Protein AF-A0A0B1S2R1-F1 (afdb_monomer_lite)

Structure (mmCIF, N/CA/C/O backbone):
data_AF-A0A0B1S2R1-F1
#
_entry.id   AF-A0A0B1S2R1-F1
#
loop_
_atom_site.group_PDB
_atom_site.id
_atom_site.type_symbol
_atom_site.label_atom_id
_atom_site.label_alt_id
_atom_site.label_comp_id
_atom_site.label_asym_id
_atom_site.label_entity_id
_atom_site.label_seq_id
_atom_site.pdbx_PDB_ins_code
_atom_site.Cartn_x
_atom_site.Cartn_y
_atom_site.Cartn_z
_atom_site.occupancy
_atom_site.B_iso_or_equiv
_atom_site.auth_seq_id
_atom_site.auth_comp_id
_atom_site.auth_asym_id
_atom_site.auth_atom_id
_atom_site.pdbx_PDB_model_num
ATOM 1 N N . MET A 1 1 ? -8.416 -1.180 -17.692 1.00 60.59 1 MET A N 1
ATOM 2 C CA . MET A 1 1 ? -7.014 -1.187 -18.153 1.00 60.59 1 MET A 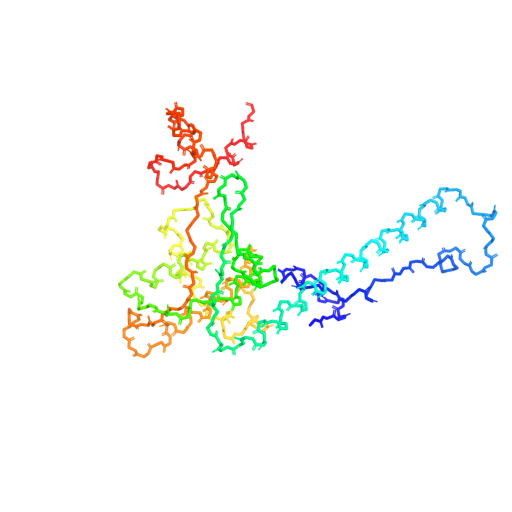CA 1
ATOM 3 C C . MET A 1 1 ? -6.936 -0.367 -19.435 1.00 60.59 1 MET A C 1
ATOM 5 O O . MET A 1 1 ? -7.874 -0.469 -20.220 1.00 60.59 1 MET A O 1
ATOM 9 N N . SER A 1 2 ? -5.913 0.475 -19.612 1.00 70.81 2 SER A N 1
ATOM 10 C CA . SER A 1 2 ? -5.972 1.615 -20.543 1.00 70.81 2 SER A CA 1
ATOM 11 C C . SER A 1 2 ? -4.897 1.570 -21.632 1.00 7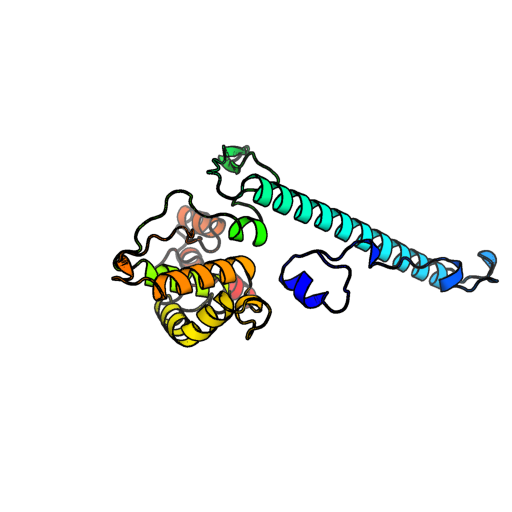0.81 2 SER A C 1
ATOM 13 O O . SER A 1 2 ? -3.747 1.245 -21.344 1.00 70.81 2 SER A O 1
ATOM 15 N N . SER A 1 3 ? -5.276 1.924 -22.862 1.00 80.25 3 SER A N 1
ATOM 16 C CA . SER A 1 3 ? -4.364 2.333 -23.947 1.00 80.25 3 SER A CA 1
ATOM 17 C C . SER A 1 3 ? -4.129 3.848 -23.971 1.00 80.25 3 SER A C 1
ATOM 19 O O . SER A 1 3 ? -3.336 4.336 -24.766 1.00 80.25 3 SER A O 1
ATOM 21 N N . ASP A 1 4 ? -4.843 4.605 -23.136 1.00 85.06 4 ASP A N 1
ATOM 22 C CA . ASP A 1 4 ? -4.785 6.063 -23.115 1.00 85.06 4 ASP A CA 1
ATOM 23 C C . ASP A 1 4 ? -3.536 6.546 -22.368 1.00 85.06 4 ASP A C 1
ATOM 25 O O . ASP A 1 4 ? -3.491 6.559 -21.133 1.00 85.06 4 ASP A O 1
ATOM 29 N N . VAL A 1 5 ? -2.523 6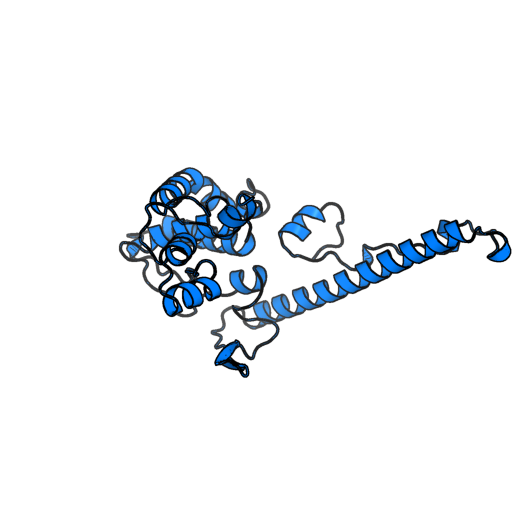.938 -23.142 1.00 82.56 5 VAL A N 1
ATOM 30 C CA . VAL A 1 5 ? -1.234 7.436 -22.647 1.00 82.56 5 VAL A CA 1
ATOM 31 C C . VAL A 1 5 ? -1.389 8.763 -21.897 1.00 82.56 5 VAL A C 1
ATOM 33 O O . VAL A 1 5 ? -0.596 9.043 -20.999 1.00 82.56 5 VAL A O 1
ATOM 36 N N . SER A 1 6 ? -2.443 9.548 -22.158 1.00 86.94 6 SER A N 1
ATOM 37 C CA . SER A 1 6 ? -2.679 10.804 -21.425 1.00 86.94 6 SER A CA 1
ATOM 38 C C . SER A 1 6 ? -2.911 10.574 -19.925 1.00 86.94 6 SER A C 1
ATOM 40 O O . SER A 1 6 ? -2.625 11.443 -19.104 1.00 86.94 6 SER A O 1
ATOM 42 N N . LYS A 1 7 ? -3.350 9.365 -19.548 1.00 86.56 7 LYS A N 1
ATOM 43 C CA . LYS A 1 7 ? -3.602 8.959 -18.158 1.00 86.56 7 LYS A CA 1
ATOM 44 C C . LYS A 1 7 ? -2.423 8.241 -17.507 1.00 86.56 7 LYS A C 1
ATOM 46 O O . LYS A 1 7 ? -2.577 7.739 -16.397 1.00 86.56 7 LYS A O 1
ATOM 51 N N . ALA A 1 8 ? -1.257 8.187 -18.157 1.00 86.62 8 ALA A N 1
ATOM 52 C CA . ALA A 1 8 ? -0.101 7.422 -17.685 1.00 86.62 8 ALA A CA 1
ATOM 53 C C . ALA A 1 8 ? 0.257 7.720 -16.222 1.00 86.62 8 ALA A C 1
ATOM 55 O O . ALA A 1 8 ? 0.428 6.789 -15.445 1.00 86.62 8 ALA A O 1
ATOM 56 N N . LYS A 1 9 ? 0.289 9.001 -15.833 1.00 88.50 9 LYS A N 1
ATOM 57 C CA . LYS A 1 9 ? 0.620 9.415 -14.461 1.00 88.50 9 LYS A CA 1
ATOM 58 C C . LYS A 1 9 ? -0.383 8.888 -13.430 1.00 88.50 9 LYS A C 1
ATOM 60 O O . LYS A 1 9 ? 0.023 8.327 -12.425 1.00 88.50 9 LYS A O 1
ATOM 65 N N . LEU A 1 10 ? -1.682 9.037 -13.697 1.00 90.00 10 LEU A N 1
ATOM 66 C CA . LEU A 1 10 ? -2.738 8.541 -12.808 1.00 90.00 10 LEU A CA 1
ATOM 67 C C . LEU A 1 10 ? -2.687 7.014 -12.685 1.00 90.00 10 LEU A C 1
ATOM 69 O O . LEU A 1 10 ? -2.835 6.460 -11.602 1.00 90.00 10 LEU A O 1
ATOM 73 N N . LEU A 1 11 ? -2.491 6.328 -13.808 1.00 91.00 11 LEU A N 1
ATOM 74 C CA . LEU A 1 11 ? -2.415 4.872 -13.840 1.00 91.00 11 LEU A CA 1
ATOM 75 C C . LEU A 1 11 ? -1.194 4.354 -13.076 1.00 91.00 11 LEU A C 1
ATOM 77 O O . LEU A 1 11 ? -1.322 3.373 -12.350 1.00 91.00 11 LEU A O 1
ATOM 81 N N . ASP A 1 12 ? -0.058 5.043 -13.183 1.00 89.38 12 ASP A N 1
ATOM 82 C CA . ASP A 1 12 ? 1.151 4.750 -12.414 1.00 89.38 12 ASP A CA 1
ATOM 83 C C . ASP A 1 12 ? 0.914 4.910 -10.904 1.00 89.38 12 ASP A C 1
ATOM 85 O O . ASP A 1 12 ? 1.167 3.968 -10.156 1.00 89.38 12 ASP A O 1
ATOM 89 N N . THR A 1 13 ? 0.293 6.018 -10.469 1.00 90.31 13 THR A N 1
ATOM 90 C CA . THR A 1 13 ? -0.142 6.214 -9.070 1.00 90.31 13 THR A CA 1
ATOM 91 C C . THR A 1 13 ? -1.001 5.053 -8.570 1.00 90.31 13 THR A C 1
ATOM 93 O O . THR A 1 13 ? -0.833 4.582 -7.452 1.00 90.31 13 THR A O 1
ATOM 96 N N . LEU A 1 14 ? -1.899 4.541 -9.411 1.00 92.12 14 LEU A N 1
ATOM 97 C CA . LEU A 1 14 ? -2.797 3.441 -9.064 1.00 92.12 14 LEU A CA 1
ATOM 98 C C . LEU A 1 14 ? -2.182 2.050 -9.262 1.00 92.12 14 LEU A C 1
ATOM 100 O O . LEU A 1 14 ? -2.894 1.050 -9.135 1.00 92.12 14 LEU A O 1
ATOM 104 N N . SER A 1 15 ? -0.898 1.956 -9.620 1.00 90.19 15 SER A N 1
ATOM 105 C CA . SER A 1 15 ? -0.239 0.698 -9.999 1.00 90.19 15 SER A CA 1
ATOM 106 C C . SER A 1 15 ? -0.996 -0.078 -11.093 1.00 90.19 15 SER A C 1
ATOM 108 O O . SER A 1 15 ? -0.929 -1.308 -11.182 1.00 90.19 15 SER A O 1
ATOM 110 N N . VAL A 1 16 ? -1.743 0.632 -11.943 1.00 91.50 16 VAL A N 1
ATOM 111 C CA . VAL A 1 16 ? -2.465 0.071 -13.084 1.00 91.50 16 VAL A CA 1
ATOM 112 C C . VAL A 1 16 ? -1.562 0.174 -14.313 1.00 91.50 16 VAL A C 1
ATOM 114 O O . VAL A 1 16 ? -1.285 1.271 -14.785 1.00 91.50 16 VAL A O 1
ATOM 117 N N . PRO A 1 17 ? -1.118 -0.947 -14.896 1.00 91.75 17 PRO A N 1
ATOM 118 C CA . PRO A 1 17 ? -0.225 -0.900 -16.044 1.00 91.75 17 PRO A CA 1
ATOM 119 C C . PRO A 1 17 ? -0.943 -0.378 -17.294 1.00 91.75 17 PRO A C 1
ATOM 121 O O . PRO A 1 17 ? -2.090 -0.748 -17.584 1.00 91.75 17 PRO A O 1
ATOM 124 N N . LEU A 1 18 ? -0.227 0.436 -18.071 1.00 90.94 18 LEU A N 1
ATOM 125 C CA . LEU A 1 18 ? -0.565 0.694 -19.470 1.00 90.94 18 LEU A CA 1
ATOM 126 C C . LEU A 1 18 ? -0.465 -0.600 -20.282 1.00 90.94 18 LEU A C 1
ATOM 128 O O . LEU A 1 18 ? 0.259 -1.535 -19.921 1.00 90.94 18 LEU A O 1
ATOM 132 N N . ARG A 1 19 ? -1.188 -0.652 -21.401 1.00 90.06 19 ARG A N 1
ATOM 133 C CA . ARG A 1 19 ? -1.005 -1.741 -22.361 1.00 90.06 19 ARG A CA 1
ATOM 134 C C . ARG A 1 19 ? 0.406 -1.703 -22.938 1.00 90.06 19 ARG A C 1
ATOM 136 O O . ARG A 1 19 ? 0.955 -0.644 -23.202 1.00 90.06 19 ARG A O 1
ATOM 143 N N . SER A 1 20 ? 0.988 -2.872 -23.173 1.00 90.50 20 SER A N 1
ATOM 144 C CA . SER A 1 20 ? 2.321 -2.981 -23.772 1.00 90.50 20 SER A CA 1
ATOM 145 C C . SER A 1 20 ? 2.375 -2.441 -25.208 1.00 90.50 20 SER A C 1
ATOM 147 O O . SER A 1 20 ? 3.429 -1.991 -25.645 1.00 90.50 20 SER A O 1
ATOM 149 N N . ASP A 1 21 ? 1.248 -2.433 -25.925 1.00 90.00 21 ASP A N 1
ATOM 150 C CA . ASP A 1 21 ? 1.133 -1.863 -27.273 1.00 90.00 21 ASP A CA 1
ATOM 151 C C . ASP A 1 21 ? 1.232 -0.328 -27.313 1.00 90.00 21 ASP A C 1
ATOM 153 O O . ASP A 1 21 ? 1.391 0.224 -28.396 1.00 90.00 21 ASP A O 1
ATOM 157 N N . THR A 1 22 ? 1.232 0.363 -26.166 1.00 91.12 22 THR A N 1
ATOM 158 C CA . THR A 1 22 ? 1.493 1.812 -26.114 1.00 91.12 22 THR A CA 1
ATOM 159 C C . THR A 1 22 ? 2.980 2.161 -26.212 1.00 91.12 22 THR A C 1
ATOM 161 O O . THR A 1 22 ? 3.325 3.339 -26.199 1.00 91.12 22 THR A O 1
ATOM 164 N N . VAL A 1 23 ? 3.877 1.169 -26.218 1.00 91.25 23 VAL A N 1
ATOM 165 C CA . VAL A 1 23 ? 5.323 1.389 -26.342 1.00 91.25 23 VAL A CA 1
ATOM 166 C C . VAL A 1 23 ? 5.739 1.180 -27.789 1.00 91.25 23 VAL A C 1
ATOM 168 O O . VAL A 1 23 ? 5.810 0.046 -28.267 1.00 91.25 23 VAL A O 1
ATOM 171 N N . GLU A 1 24 ? 6.061 2.280 -28.460 1.00 91.88 24 GLU A N 1
ATOM 172 C CA . GLU A 1 24 ? 6.650 2.254 -29.794 1.00 91.88 24 GLU A CA 1
ATOM 173 C C . GLU A 1 24 ? 8.100 1.772 -29.725 1.00 91.88 24 GLU A C 1
ATOM 175 O O . GLU A 1 24 ? 8.896 2.210 -28.889 1.00 91.88 24 GLU A O 1
ATOM 180 N N . ILE A 1 25 ? 8.442 0.836 -30.607 1.00 93.19 25 ILE A N 1
ATOM 181 C CA . ILE A 1 25 ? 9.806 0.338 -30.741 1.00 93.19 25 ILE A CA 1
ATOM 182 C C . ILE A 1 25 ? 10.422 1.029 -31.947 1.00 93.19 25 ILE A C 1
ATOM 184 O O . ILE A 1 25 ? 9.888 0.864 -33.039 1.00 93.19 25 ILE A O 1
ATOM 188 N N . PRO A 1 26 ? 11.556 1.733 -31.779 1.00 91.50 26 PRO A N 1
ATOM 189 C CA . PRO A 1 26 ? 12.249 2.340 -32.900 1.00 91.50 26 PRO A CA 1
ATOM 190 C C . PRO A 1 26 ? 12.586 1.293 -33.964 1.00 91.50 26 PRO A C 1
ATOM 192 O O . PRO A 1 26 ? 13.335 0.338 -33.703 1.00 91.50 26 PRO A O 1
ATOM 195 N N . GLU A 1 27 ? 12.049 1.481 -35.165 1.00 90.94 27 GLU A N 1
ATOM 196 C CA . GLU A 1 27 ? 12.441 0.699 -36.326 1.00 90.94 27 GLU A CA 1
ATOM 197 C C . GLU A 1 27 ? 13.650 1.325 -37.015 1.00 90.94 27 GLU A C 1
ATOM 199 O O . GLU A 1 27 ? 13.837 2.540 -37.034 1.00 90.94 27 GLU A O 1
ATOM 204 N N . PHE A 1 28 ? 14.504 0.476 -37.586 1.00 87.88 28 PHE A N 1
ATOM 205 C CA . PHE A 1 28 ? 15.783 0.911 -38.153 1.00 87.88 28 PHE A CA 1
ATOM 206 C C . PHE A 1 28 ? 15.595 1.981 -39.236 1.00 87.88 28 PHE A C 1
ATOM 208 O O . PHE A 1 28 ? 16.278 3.001 -39.234 1.00 87.88 28 PHE A O 1
ATOM 215 N N . LYS A 1 29 ? 14.621 1.764 -40.128 1.00 86.56 29 LYS A N 1
ATOM 216 C CA . LYS A 1 29 ? 14.312 2.671 -41.240 1.00 86.56 29 LYS A CA 1
ATOM 217 C C . LYS A 1 29 ? 13.696 3.992 -40.786 1.00 86.56 29 LYS A C 1
ATOM 219 O O . LYS A 1 29 ? 13.935 5.009 -41.419 1.00 86.56 29 LYS A O 1
ATOM 224 N N . GLU A 1 30 ? 12.933 3.992 -39.698 1.00 84.00 30 GLU A N 1
ATOM 225 C CA . GLU A 1 30 ? 12.362 5.221 -39.133 1.00 84.00 30 GLU A CA 1
ATOM 226 C C . GLU A 1 30 ? 13.430 6.050 -38.416 1.00 84.00 30 GLU A C 1
ATOM 228 O O . GLU A 1 30 ? 13.389 7.276 -38.434 1.00 84.00 30 GLU A O 1
ATOM 233 N N . PHE A 1 31 ? 14.406 5.378 -37.801 1.00 84.56 31 PHE A N 1
ATOM 234 C CA . PHE A 1 31 ? 15.465 6.029 -37.041 1.00 84.56 31 PHE A CA 1
ATOM 235 C C . PHE A 1 31 ? 16.566 6.620 -37.928 1.00 84.56 31 PHE A C 1
ATOM 237 O O . PHE A 1 31 ? 17.040 7.719 -37.652 1.00 84.56 31 PHE A O 1
ATOM 244 N N . PHE A 1 32 ? 16.982 5.895 -38.971 1.00 87.50 32 PHE A N 1
ATOM 245 C CA . PHE A 1 32 ? 18.083 6.298 -39.856 1.00 87.50 32 PHE A CA 1
ATOM 246 C C . PHE A 1 32 ? 17.621 6.797 -41.234 1.00 87.50 32 PHE A C 1
ATOM 248 O O . PHE A 1 32 ? 18.410 7.399 -41.952 1.00 87.50 32 PHE A O 1
ATOM 255 N N . GLY A 1 33 ? 16.355 6.594 -41.609 1.00 84.00 33 GLY A N 1
ATOM 256 C CA . GLY A 1 33 ? 15.827 6.876 -42.946 1.00 84.00 33 GLY A CA 1
ATOM 257 C C . GLY A 1 33 ? 15.834 5.643 -43.858 1.00 8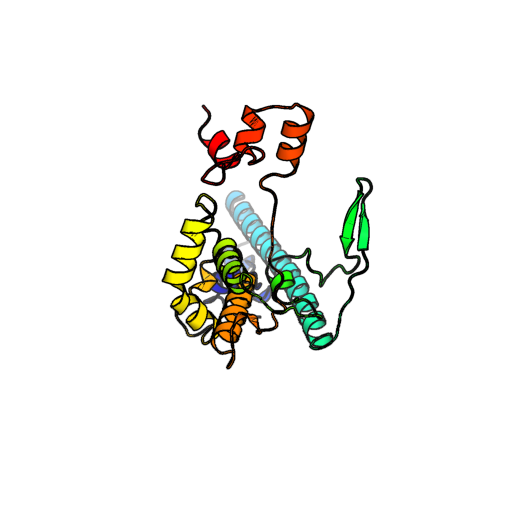4.00 33 GLY A C 1
ATOM 258 O O . GLY A 1 33 ? 16.648 4.732 -43.714 1.00 84.00 33 GLY A O 1
ATOM 259 N N . GLU A 1 34 ? 14.915 5.597 -44.826 1.00 80.06 34 GLU A N 1
ATOM 260 C CA . GLU A 1 34 ? 14.680 4.401 -45.656 1.00 80.06 34 GLU A CA 1
ATOM 261 C C . GLU A 1 34 ? 15.852 4.014 -46.572 1.00 80.06 34 GLU A C 1
ATOM 263 O O . GLU A 1 34 ? 15.958 2.851 -46.966 1.00 80.06 34 GLU A O 1
ATOM 268 N N . ALA A 1 35 ? 16.716 4.974 -46.910 1.00 78.25 35 ALA A N 1
ATOM 269 C CA . ALA A 1 35 ? 17.794 4.815 -47.885 1.00 78.25 35 ALA A CA 1
ATOM 270 C C . ALA A 1 35 ? 19.192 4.630 -47.263 1.00 78.25 35 ALA A C 1
ATOM 272 O O . ALA A 1 35 ? 20.157 4.464 -48.007 1.00 78.25 35 ALA A O 1
ATOM 273 N N . VAL A 1 36 ? 19.324 4.658 -45.930 1.00 82.06 36 VAL A N 1
ATOM 274 C CA . VAL A 1 36 ? 20.628 4.555 -45.255 1.00 82.06 36 VAL A CA 1
ATOM 275 C C . VAL A 1 36 ? 21.060 3.094 -45.126 1.00 82.06 36 VAL A C 1
ATOM 277 O O . VAL A 1 36 ? 20.327 2.255 -44.597 1.00 82.06 36 VAL A O 1
ATOM 280 N N . GLN A 1 37 ? 22.268 2.783 -45.604 1.00 79.25 37 GLN A N 1
ATOM 281 C CA . GLN A 1 37 ? 22.880 1.466 -45.441 1.00 79.25 37 GLN A CA 1
ATOM 282 C C . GLN A 1 37 ? 23.605 1.374 -44.099 1.00 79.25 37 GLN A C 1
ATOM 284 O O . GLN A 1 37 ? 24.164 2.347 -43.604 1.00 79.25 37 GLN A O 1
ATOM 289 N N . LEU A 1 38 ? 23.656 0.171 -43.524 1.00 77.56 38 LEU A N 1
ATOM 290 C CA . LEU A 1 38 ? 24.327 -0.074 -42.241 1.00 77.56 38 LEU A CA 1
ATOM 291 C C . LEU A 1 38 ? 25.817 0.325 -42.259 1.00 77.56 38 LEU A C 1
ATOM 293 O O . LEU A 1 38 ? 26.362 0.691 -41.222 1.00 77.56 38 LEU A O 1
ATOM 297 N N . SER A 1 39 ? 26.468 0.251 -43.425 1.00 80.62 39 SER A N 1
ATOM 298 C CA . SER A 1 39 ? 27.865 0.658 -43.631 1.00 80.62 39 SER A CA 1
ATOM 299 C C . SER A 1 39 ? 28.104 2.152 -43.434 1.00 80.62 39 SER A C 1
ATOM 301 O O . SER A 1 39 ? 29.230 2.541 -43.132 1.00 80.62 39 SER A O 1
ATOM 303 N N . ASP A 1 40 ? 27.060 2.961 -43.603 1.00 83.19 40 ASP A N 1
ATOM 304 C CA . ASP A 1 40 ? 27.146 4.419 -43.675 1.00 83.19 40 ASP A CA 1
ATOM 305 C C . ASP A 1 40 ? 26.799 5.072 -42.326 1.00 83.19 40 ASP A C 1
ATOM 307 O O . ASP A 1 40 ? 26.855 6.292 -42.186 1.00 83.19 40 ASP A O 1
ATOM 311 N N . ILE A 1 41 ? 26.444 4.257 -41.326 1.00 85.88 41 ILE A N 1
ATOM 312 C CA . ILE A 1 41 ? 26.034 4.701 -39.994 1.00 85.88 41 ILE A CA 1
ATOM 313 C C . ILE A 1 41 ? 27.246 4.744 -39.069 1.00 85.88 41 ILE A C 1
ATOM 315 O O . ILE A 1 41 ? 27.986 3.765 -38.928 1.00 85.88 41 ILE A O 1
ATOM 319 N N . ASP A 1 42 ? 27.408 5.863 -38.367 1.00 89.94 42 ASP A N 1
ATOM 320 C CA . ASP A 1 42 ? 28.426 5.970 -37.333 1.00 89.94 42 ASP A CA 1
ATOM 321 C C . ASP A 1 42 ? 28.164 4.985 -36.179 1.00 89.94 42 ASP A C 1
ATOM 323 O O . ASP A 1 42 ? 27.035 4.764 -35.727 1.00 89.94 42 ASP A O 1
ATOM 327 N N . LYS A 1 43 ? 29.236 4.392 -35.646 1.00 89.94 43 LYS A N 1
ATOM 328 C CA . LYS A 1 43 ? 29.130 3.379 -34.586 1.00 89.94 43 LYS A CA 1
ATOM 329 C C . LYS A 1 43 ? 28.445 3.917 -33.327 1.00 89.94 43 LYS A C 1
ATOM 331 O O . LYS A 1 43 ? 27.753 3.150 -32.655 1.00 89.94 43 LYS A O 1
ATOM 336 N N . ILE A 1 44 ? 28.632 5.195 -32.993 1.00 91.31 44 ILE A N 1
ATOM 337 C CA . ILE A 1 44 ? 28.018 5.828 -31.818 1.00 91.31 44 ILE A CA 1
ATOM 338 C C . ILE A 1 44 ? 26.513 5.979 -32.045 1.00 91.31 44 ILE A C 1
ATOM 340 O O . ILE A 1 44 ? 25.722 5.675 -31.148 1.00 91.31 44 ILE A O 1
ATOM 344 N N . GLU A 1 45 ? 26.097 6.377 -33.245 1.00 89.94 45 GLU A N 1
ATOM 345 C CA . GLU A 1 45 ? 24.680 6.487 -33.595 1.00 89.94 45 GLU A CA 1
ATOM 346 C C . GLU A 1 45 ? 23.979 5.127 -33.605 1.00 89.94 45 GLU A C 1
ATOM 348 O O . GLU A 1 45 ? 22.912 4.979 -33.001 1.00 89.94 45 GLU A O 1
ATOM 353 N N . TYR A 1 46 ? 24.609 4.098 -34.182 1.00 90.94 46 TYR A N 1
ATOM 354 C CA . TYR A 1 46 ? 24.087 2.732 -34.120 1.00 90.94 46 TYR A CA 1
ATOM 355 C C . TYR A 1 46 ? 23.979 2.223 -32.676 1.00 90.94 46 TYR A C 1
ATOM 357 O O . TYR A 1 46 ? 22.976 1.610 -32.300 1.00 90.94 46 TYR A O 1
ATOM 365 N N . ALA A 1 47 ? 24.978 2.505 -31.833 1.00 92.00 47 ALA A N 1
ATOM 366 C CA . ALA A 1 47 ? 24.935 2.153 -30.416 1.00 92.00 47 ALA A CA 1
ATOM 367 C C . ALA A 1 47 ? 23.785 2.863 -29.681 1.00 92.00 47 ALA A C 1
ATOM 369 O O . ALA A 1 47 ? 23.105 2.242 -28.861 1.00 92.00 47 ALA A O 1
ATOM 370 N N . ASN A 1 48 ? 23.524 4.135 -29.994 1.00 93.12 48 ASN A N 1
ATOM 371 C CA . ASN A 1 48 ? 22.401 4.889 -29.437 1.00 93.12 48 ASN A CA 1
ATOM 372 C C . ASN A 1 48 ? 21.044 4.321 -29.885 1.00 93.12 48 ASN A C 1
ATOM 374 O O . ASN A 1 48 ? 20.168 4.131 -29.040 1.00 93.12 48 ASN A O 1
ATOM 378 N N . TYR A 1 49 ? 20.876 3.994 -31.170 1.00 93.62 49 TYR A N 1
ATOM 379 C CA . TYR A 1 49 ? 19.682 3.303 -31.673 1.00 93.62 49 TYR A CA 1
ATOM 380 C C . TYR A 1 49 ? 19.472 1.958 -30.972 1.00 93.62 49 TYR A C 1
ATOM 382 O O . TYR A 1 49 ? 18.391 1.694 -30.446 1.00 93.62 49 TYR A O 1
ATOM 390 N N . SER A 1 50 ? 20.517 1.130 -30.911 1.00 93.62 50 SER A N 1
ATOM 391 C CA . SER A 1 50 ? 20.470 -0.191 -30.281 1.00 93.62 50 SER A CA 1
ATOM 392 C C . SER A 1 50 ? 20.072 -0.093 -28.805 1.00 93.62 50 SER A C 1
ATOM 394 O O . SER A 1 50 ? 19.186 -0.822 -28.356 1.00 93.62 50 SER A O 1
ATOM 396 N N . ARG A 1 51 ? 20.637 0.876 -28.066 1.00 94.88 51 ARG A N 1
ATOM 397 C CA . ARG A 1 51 ? 20.263 1.160 -26.673 1.00 94.88 51 ARG A CA 1
ATOM 398 C C . ARG A 1 51 ? 18.788 1.549 -26.552 1.00 94.88 51 ARG A C 1
ATOM 400 O O . ARG A 1 51 ? 18.067 0.919 -25.784 1.00 94.88 51 ARG A O 1
ATOM 407 N N . ARG A 1 52 ? 18.319 2.517 -27.349 1.00 94.75 52 ARG A N 1
ATOM 408 C CA . ARG A 1 52 ? 16.915 2.973 -27.332 1.00 94.75 52 ARG A CA 1
ATOM 409 C C . ARG A 1 52 ? 15.942 1.846 -27.679 1.00 94.75 52 ARG A C 1
ATOM 411 O O . ARG A 1 52 ? 14.912 1.696 -27.026 1.00 94.75 52 ARG A O 1
ATOM 418 N N . LYS A 1 53 ? 16.273 1.022 -28.677 1.00 95.88 53 LYS A N 1
ATOM 419 C CA . LYS A 1 53 ? 15.476 -0.150 -29.055 1.00 95.88 53 LYS A CA 1
ATOM 420 C C . LYS A 1 53 ? 15.421 -1.176 -27.926 1.00 95.88 53 LYS A C 1
ATOM 422 O O . LYS A 1 53 ? 14.339 -1.664 -27.605 1.00 95.88 53 LYS A O 1
ATOM 427 N N . ALA A 1 54 ? 16.557 -1.478 -27.298 1.00 96.50 54 ALA A N 1
ATOM 428 C CA . ALA A 1 54 ? 16.621 -2.399 -26.167 1.00 96.50 54 ALA A CA 1
ATOM 429 C C . ALA A 1 54 ? 15.806 -1.893 -24.963 1.00 96.50 54 ALA A C 1
ATOM 431 O O . ALA A 1 54 ? 15.064 -2.669 -24.361 1.00 96.50 54 ALA A O 1
ATOM 432 N N . GLU A 1 55 ? 15.881 -0.598 -24.645 1.00 96.75 55 GLU A N 1
ATOM 433 C CA . GLU A 1 55 ? 15.090 0.042 -23.586 1.00 96.75 55 GLU A CA 1
ATOM 434 C C . GLU A 1 55 ? 13.583 -0.016 -23.876 1.00 96.75 55 GLU A C 1
ATOM 436 O O . GLU A 1 55 ? 12.807 -0.401 -22.998 1.00 96.75 55 GLU A O 1
ATOM 441 N N . ALA A 1 56 ? 13.161 0.275 -25.111 1.00 95.69 56 ALA A N 1
ATOM 442 C CA . ALA A 1 56 ? 11.760 0.180 -25.522 1.00 95.69 56 ALA A CA 1
ATOM 443 C C . ALA A 1 56 ? 11.231 -1.264 -25.439 1.00 95.69 56 ALA A C 1
ATOM 445 O O . ALA A 1 56 ? 10.168 -1.513 -24.866 1.00 95.69 56 ALA A O 1
ATOM 446 N N . VAL A 1 57 ? 11.998 -2.243 -25.934 1.00 96.38 57 VAL A N 1
ATOM 447 C CA . VAL A 1 57 ? 11.656 -3.674 -25.827 1.00 96.38 57 VAL A CA 1
ATOM 448 C C . VAL A 1 57 ? 11.540 -4.099 -24.364 1.00 96.38 57 VAL A C 1
ATOM 450 O O . VAL A 1 57 ? 10.571 -4.767 -23.995 1.00 96.38 57 VAL A O 1
ATOM 453 N N . LYS A 1 58 ? 12.498 -3.696 -23.520 1.00 96.94 58 LYS A N 1
ATOM 454 C CA . LYS A 1 58 ? 12.479 -3.970 -22.081 1.00 96.94 58 LYS A CA 1
ATOM 455 C C . LYS A 1 58 ? 11.210 -3.405 -21.444 1.00 96.94 58 LYS A C 1
ATOM 457 O O . LYS A 1 58 ? 10.466 -4.162 -20.821 1.00 96.94 58 LYS A O 1
ATOM 462 N N . ARG A 1 59 ? 10.908 -2.123 -21.671 1.00 94.75 59 ARG A N 1
ATOM 463 C CA . ARG A 1 59 ? 9.715 -1.462 -21.123 1.00 94.75 59 ARG A CA 1
ATOM 464 C C . ARG A 1 59 ? 8.423 -2.143 -21.571 1.00 94.75 59 ARG A C 1
ATOM 466 O O . ARG A 1 59 ? 7.524 -2.352 -20.758 1.00 94.75 59 ARG A O 1
ATOM 473 N N . ARG A 1 60 ? 8.332 -2.537 -22.844 1.00 95.44 60 ARG A N 1
ATOM 474 C CA . ARG A 1 60 ? 7.181 -3.275 -23.382 1.00 95.44 60 ARG A CA 1
ATOM 475 C C . ARG A 1 60 ? 6.972 -4.611 -22.666 1.00 95.44 60 ARG A C 1
ATOM 477 O O . ARG A 1 60 ? 5.841 -4.953 -22.319 1.00 95.44 60 ARG A O 1
ATOM 484 N N . ASN A 1 61 ? 8.051 -5.356 -22.429 1.00 96.38 61 ASN A N 1
ATOM 485 C CA . ASN A 1 61 ? 8.003 -6.645 -21.736 1.00 96.38 61 ASN A CA 1
ATOM 486 C C . ASN A 1 61 ? 7.629 -6.492 -20.252 1.00 96.38 61 ASN A C 1
ATOM 488 O O . ASN A 1 61 ? 6.834 -7.282 -19.735 1.00 96.38 61 ASN A O 1
ATOM 492 N N . GLU A 1 62 ? 8.147 -5.464 -19.579 1.00 95.44 62 GLU A N 1
ATOM 493 C CA . GLU A 1 62 ? 7.768 -5.113 -18.205 1.00 95.44 62 GLU A CA 1
ATOM 494 C C . GLU A 1 62 ? 6.274 -4.783 -18.105 1.00 95.44 62 GLU A C 1
ATOM 496 O O . GLU A 1 62 ? 5.568 -5.390 -17.298 1.00 95.44 62 GLU A O 1
ATOM 501 N N . LEU A 1 63 ? 5.761 -3.898 -18.970 1.00 94.19 63 LEU A N 1
ATOM 502 C CA . LEU A 1 63 ? 4.336 -3.551 -19.006 1.00 94.19 63 LEU A CA 1
ATOM 503 C C . LEU A 1 63 ? 3.457 -4.767 -19.287 1.00 94.19 63 LEU A C 1
ATOM 505 O O . LEU A 1 63 ? 2.435 -4.943 -18.631 1.00 94.19 63 LEU A O 1
ATOM 509 N N . ASN A 1 64 ? 3.863 -5.640 -20.212 1.00 94.94 64 ASN A N 1
ATOM 510 C CA . ASN A 1 64 ? 3.134 -6.875 -20.489 1.00 94.94 64 ASN A CA 1
ATOM 511 C C . ASN A 1 64 ? 3.075 -7.789 -19.252 1.00 94.94 64 ASN A C 1
ATOM 513 O O . ASN A 1 64 ? 2.034 -8.368 -18.947 1.00 94.94 64 ASN A O 1
ATOM 517 N N . SER A 1 65 ? 4.178 -7.891 -18.510 1.00 94.81 65 SER A N 1
ATOM 518 C CA . SER A 1 65 ? 4.249 -8.710 -17.295 1.00 94.81 65 SER A CA 1
ATOM 519 C C . SER A 1 65 ? 3.345 -8.146 -16.196 1.00 94.81 65 SER A C 1
ATOM 521 O O . SER A 1 65 ? 2.517 -8.872 -15.641 1.00 94.81 65 SER A O 1
ATOM 523 N N . LEU A 1 66 ? 3.425 -6.833 -15.948 1.00 93.88 66 LEU A N 1
ATOM 524 C CA . LEU A 1 66 ? 2.546 -6.124 -15.014 1.00 93.88 66 LEU A CA 1
ATOM 525 C C . LEU A 1 66 ? 1.074 -6.233 -15.428 1.00 93.88 66 LEU A C 1
ATOM 527 O O . LEU A 1 66 ? 0.203 -6.412 -14.577 1.00 93.88 66 LEU A O 1
ATOM 531 N N . TRP A 1 67 ? 0.786 -6.178 -16.729 1.00 92.56 67 TRP A N 1
ATOM 532 C CA . TRP A 1 67 ? -0.560 -6.310 -17.276 1.00 92.56 67 TRP A CA 1
ATOM 533 C C . TRP A 1 67 ? -1.193 -7.646 -16.923 1.00 92.56 67 TRP A C 1
ATOM 535 O O . TRP A 1 67 ? -2.292 -7.681 -16.370 1.00 92.56 67 TRP A O 1
ATOM 545 N N . TYR A 1 68 ? -0.509 -8.754 -17.211 1.00 92.88 68 TYR A N 1
ATOM 546 C CA . TYR A 1 68 ? -1.027 -10.076 -16.870 1.00 92.88 68 TYR A CA 1
ATOM 547 C C . TYR A 1 68 ? -1.106 -10.271 -15.355 1.00 92.88 68 TYR A C 1
ATOM 549 O O . TYR A 1 68 ? -2.105 -10.802 -14.872 1.00 92.88 68 TYR A O 1
ATOM 557 N N . TRP A 1 69 ? -0.134 -9.755 -14.600 1.00 92.06 69 TRP A N 1
ATOM 558 C CA . TRP A 1 69 ? -0.169 -9.737 -13.138 1.00 92.06 69 TRP A CA 1
ATOM 559 C C . TRP A 1 69 ? -1.417 -9.015 -12.587 1.00 92.06 69 TRP A C 1
ATOM 561 O O . TRP A 1 69 ? -2.121 -9.546 -11.727 1.00 92.06 69 TRP A O 1
ATOM 571 N N . MET A 1 70 ? -1.768 -7.841 -13.123 1.00 93.12 70 MET A N 1
ATOM 572 C CA . MET A 1 70 ? -3.004 -7.113 -12.791 1.00 93.12 70 MET A CA 1
ATOM 573 C C . MET A 1 70 ? -4.270 -7.827 -13.292 1.00 93.12 70 MET A C 1
ATOM 575 O O . MET A 1 70 ? -5.299 -7.873 -12.617 1.00 93.12 70 MET A O 1
ATOM 579 N N . LYS A 1 71 ? -4.218 -8.426 -14.480 1.00 93.19 71 LYS A N 1
ATOM 580 C CA . LYS A 1 71 ? -5.357 -9.136 -15.065 1.00 93.19 71 LYS A CA 1
ATOM 581 C C . LYS A 1 71 ? -5.749 -10.354 -14.238 1.00 93.19 71 LYS A C 1
ATOM 583 O O . LYS A 1 71 ? -6.931 -10.506 -13.940 1.00 93.19 71 LYS A O 1
ATOM 588 N N . TYR A 1 72 ? -4.791 -11.196 -13.853 1.00 93.31 72 TYR A N 1
ATOM 589 C CA . TYR A 1 72 ? -5.083 -12.421 -13.108 1.00 93.31 72 TYR A CA 1
ATOM 590 C C . TYR A 1 72 ? -5.732 -12.130 -11.755 1.00 93.31 72 TYR A C 1
ATOM 592 O O . TYR A 1 72 ? -6.757 -12.733 -11.440 1.00 93.31 72 TYR A O 1
ATOM 600 N N . ARG A 1 73 ? -5.218 -11.156 -10.993 1.00 92.38 73 ARG A N 1
ATOM 601 C CA . ARG A 1 73 ? -5.815 -10.781 -9.701 1.00 92.38 73 ARG A CA 1
ATOM 602 C C . ARG A 1 73 ? -7.238 -10.232 -9.843 1.00 92.38 73 ARG A C 1
ATOM 604 O O . ARG A 1 73 ? -8.104 -10.641 -9.080 1.00 92.38 73 ARG A O 1
ATOM 611 N N . ILE A 1 74 ? -7.517 -9.387 -10.845 1.00 93.62 74 ILE A N 1
ATOM 612 C CA . ILE A 1 74 ? -8.866 -8.836 -11.067 1.00 93.62 74 ILE A CA 1
ATOM 613 C C . ILE A 1 74 ? -9.829 -9.946 -11.500 1.00 93.62 74 ILE A C 1
ATOM 615 O O . ILE A 1 74 ? -10.971 -9.985 -11.043 1.00 93.62 74 ILE A O 1
ATOM 619 N N . VAL A 1 75 ? -9.382 -10.868 -12.359 1.00 95.44 75 VAL A N 1
ATOM 620 C CA . VAL A 1 75 ? -10.186 -12.023 -12.786 1.00 95.44 75 VAL A CA 1
ATOM 621 C C . VAL A 1 75 ? -10.527 -12.918 -11.594 1.00 95.44 75 VAL A C 1
ATOM 623 O O . VAL A 1 75 ? -11.695 -13.267 -11.425 1.00 95.44 75 VAL A O 1
ATOM 626 N N . LEU A 1 76 ? -9.551 -13.237 -10.738 1.00 94.94 76 LEU A N 1
ATOM 627 C CA . LEU A 1 76 ? -9.779 -14.025 -9.523 1.00 94.94 76 LEU A CA 1
ATOM 628 C C . LEU A 1 76 ? -10.697 -13.294 -8.537 1.00 94.94 76 LEU A C 1
ATOM 630 O O . LEU A 1 76 ? -11.664 -13.879 -8.058 1.00 94.94 76 LEU A O 1
ATOM 634 N N . ALA A 1 77 ? -10.454 -12.006 -8.286 1.00 94.94 77 ALA A N 1
ATOM 635 C CA . ALA A 1 77 ? -11.294 -11.183 -7.419 1.00 94.94 77 ALA A CA 1
ATOM 636 C C . ALA A 1 77 ? -12.747 -11.124 -7.916 1.00 94.94 77 ALA A C 1
ATOM 638 O O . ALA A 1 77 ? -13.684 -11.218 -7.126 1.00 94.94 77 ALA A O 1
ATOM 639 N N . ARG A 1 78 ? -12.950 -11.027 -9.237 1.00 96.19 78 ARG A N 1
ATOM 640 C CA . ARG A 1 78 ? -14.281 -11.071 -9.852 1.00 96.19 78 ARG A CA 1
ATOM 641 C C . ARG A 1 78 ? -14.929 -12.447 -9.712 1.00 96.19 78 ARG A C 1
ATOM 643 O O . ARG A 1 78 ? -16.118 -12.505 -9.416 1.00 96.19 78 ARG A O 1
ATOM 650 N N . HIS A 1 79 ? -14.179 -13.527 -9.928 1.00 96.31 79 HIS A N 1
ATOM 651 C CA . HIS A 1 79 ? -14.680 -14.896 -9.793 1.00 96.31 79 HIS A CA 1
ATOM 652 C C . HIS A 1 79 ? -15.163 -15.187 -8.364 1.00 96.31 79 HIS A C 1
ATOM 654 O O . HIS A 1 79 ? -16.252 -15.725 -8.175 1.00 96.31 79 HIS A O 1
ATOM 660 N N . PHE A 1 80 ? -14.394 -14.759 -7.363 1.00 95.69 80 PHE A N 1
ATOM 661 C CA . PHE A 1 80 ? -14.710 -14.952 -5.947 1.00 95.69 80 PHE A CA 1
ATOM 662 C C . PHE A 1 80 ? -15.536 -13.819 -5.326 1.00 95.69 80 PHE A C 1
ATOM 664 O O . PHE A 1 80 ? -15.704 -13.772 -4.107 1.00 95.69 80 PHE A O 1
ATOM 671 N N . ARG A 1 81 ? -16.074 -12.892 -6.127 1.00 95.81 81 ARG A N 1
ATOM 672 C CA . ARG A 1 81 ? -16.865 -11.771 -5.609 1.00 95.81 81 ARG A CA 1
ATOM 673 C C . ARG A 1 81 ? -18.061 -12.294 -4.810 1.00 95.81 81 ARG A C 1
ATOM 675 O O . ARG A 1 81 ? -18.880 -13.042 -5.331 1.00 95.81 81 ARG A O 1
ATOM 682 N N . GLY A 1 82 ? -18.169 -11.863 -3.554 1.00 95.19 82 GLY A N 1
ATOM 683 C CA . GLY A 1 82 ? -19.239 -12.285 -2.643 1.00 95.19 82 GLY A CA 1
ATOM 684 C C . GLY A 1 82 ? -19.041 -13.671 -2.018 1.00 95.19 82 GLY A C 1
ATOM 685 O O . GLY A 1 82 ? -19.893 -14.101 -1.248 1.00 95.19 82 GLY A O 1
ATOM 686 N N . GLN A 1 83 ? -17.933 -14.357 -2.309 1.00 96.94 83 GLN A N 1
ATOM 687 C CA . GLN A 1 83 ? -17.582 -15.628 -1.679 1.00 96.94 83 GLN A CA 1
ATOM 688 C C . GLN A 1 83 ? -16.669 -15.408 -0.467 1.00 96.94 83 GLN A C 1
ATOM 690 O O . GLN A 1 83 ? -15.908 -14.441 -0.401 1.00 96.94 83 GLN A O 1
ATOM 695 N N . ILE A 1 84 ? -16.730 -16.332 0.493 1.00 97.50 84 ILE A N 1
ATOM 696 C CA . ILE A 1 84 ? -15.824 -16.351 1.644 1.00 97.50 84 ILE A CA 1
ATOM 697 C C . ILE A 1 84 ? -14.569 -17.128 1.254 1.00 97.50 84 ILE A C 1
ATOM 699 O O . ILE A 1 84 ? -14.648 -18.294 0.873 1.00 97.50 84 ILE A O 1
ATOM 703 N N . LEU A 1 85 ? -13.414 -16.480 1.378 1.00 95.62 85 LEU A N 1
ATOM 704 C CA . LEU A 1 85 ? -12.114 -17.073 1.084 1.00 95.62 85 LEU A CA 1
ATOM 705 C C . LEU A 1 85 ? -11.359 -17.406 2.369 1.00 95.62 85 LEU A C 1
ATOM 707 O O . LEU A 1 85 ? -11.379 -16.642 3.334 1.00 95.62 85 LEU A O 1
ATOM 711 N N . PHE A 1 86 ? -10.633 -18.521 2.335 1.00 96.69 86 PHE A N 1
ATOM 712 C CA . PHE A 1 86 ? -9.639 -18.890 3.336 1.00 96.69 86 PHE A CA 1
ATOM 713 C C . PHE A 1 86 ? -8.276 -18.995 2.656 1.00 96.69 86 PHE A C 1
ATOM 715 O O . PHE A 1 86 ? -8.159 -19.568 1.574 1.00 96.69 86 PHE A O 1
ATOM 722 N N . PHE A 1 87 ? -7.242 -18.454 3.297 1.00 96.88 87 PHE A N 1
ATOM 723 C CA . PHE A 1 87 ? -5.873 -18.503 2.791 1.00 96.88 87 PHE A CA 1
ATOM 724 C C . PHE A 1 87 ? -5.069 -19.511 3.621 1.00 96.88 87 PHE A C 1
ATOM 726 O O . PHE A 1 87 ? -4.665 -19.175 4.737 1.00 96.88 87 PHE A O 1
ATOM 733 N N . PRO A 1 88 ? -4.853 -20.749 3.138 1.00 97.69 88 PRO A N 1
ATOM 734 C CA . PRO A 1 88 ? -3.940 -21.669 3.803 1.00 97.69 88 PRO A CA 1
ATOM 735 C C . PRO A 1 88 ? -2.519 -21.105 3.722 1.00 97.69 88 PRO A C 1
ATOM 737 O O . PRO A 1 88 ? -2.135 -20.518 2.705 1.00 97.69 88 PRO A O 1
ATOM 740 N N . HIS A 1 89 ? -1.759 -21.259 4.802 1.00 97.88 89 HIS A N 1
ATOM 741 C CA . HIS A 1 89 ? -0.409 -20.722 4.911 1.00 97.88 89 HIS A CA 1
ATOM 742 C C . HIS A 1 89 ? 0.640 -21.834 4.919 1.00 97.88 89 HIS A C 1
ATOM 744 O O . HIS A 1 89 ? 0.395 -22.928 5.423 1.00 97.88 89 HIS A O 1
ATOM 750 N N . ASN A 1 90 ? 1.813 -21.519 4.381 1.00 97.00 90 ASN A N 1
ATOM 751 C CA . ASN A 1 90 ? 3.029 -22.315 4.449 1.00 97.00 90 ASN A CA 1
ATOM 752 C C . ASN A 1 90 ? 4.149 -21.498 5.118 1.00 97.00 90 ASN A C 1
ATOM 754 O O . ASN A 1 90 ? 3.992 -20.298 5.342 1.00 97.00 90 ASN A O 1
ATOM 758 N N . MET A 1 91 ? 5.269 -22.135 5.447 1.00 98.00 91 MET A N 1
ATOM 759 C CA . MET A 1 91 ? 6.362 -21.536 6.210 1.00 98.00 91 MET A CA 1
ATOM 760 C C . MET A 1 91 ? 7.697 -21.651 5.462 1.00 98.00 91 MET A C 1
ATOM 762 O O . MET A 1 91 ? 7.977 -22.687 4.861 1.00 98.00 91 MET A O 1
ATOM 766 N N . ASP A 1 92 ? 8.520 -20.596 5.484 1.00 97.19 92 ASP A N 1
ATOM 767 C CA . ASP A 1 92 ? 9.901 -20.659 4.981 1.00 97.19 92 ASP A CA 1
ATOM 768 C C . ASP A 1 92 ? 10.856 -21.316 5.998 1.00 97.19 92 ASP A C 1
ATOM 770 O O . ASP A 1 92 ? 10.497 -21.586 7.144 1.00 97.19 92 ASP A O 1
ATOM 774 N N . PHE A 1 93 ? 12.112 -21.544 5.602 1.00 98.12 93 PHE A N 1
ATOM 775 C CA . PHE A 1 93 ? 13.127 -22.184 6.454 1.00 98.12 93 PHE A CA 1
ATOM 776 C C . PHE A 1 93 ? 13.473 -21.405 7.739 1.00 98.12 93 PHE A C 1
ATOM 778 O O . PHE A 1 93 ? 14.131 -21.950 8.622 1.00 98.12 93 PHE A O 1
ATOM 785 N N . ARG A 1 94 ? 13.067 -20.132 7.847 1.00 97.69 94 ARG A N 1
ATOM 786 C CA . ARG A 1 94 ? 13.291 -19.270 9.021 1.00 97.69 94 ARG A CA 1
ATOM 787 C C . ARG A 1 94 ? 12.062 -19.184 9.919 1.00 97.69 94 ARG A C 1
ATOM 789 O O . ARG A 1 94 ? 12.120 -18.520 10.950 1.00 97.69 94 ARG A O 1
ATOM 796 N N . GLY A 1 95 ? 10.946 -19.786 9.516 1.00 97.56 95 GLY A N 1
ATOM 797 C CA . GLY A 1 95 ? 9.695 -19.733 10.256 1.00 97.56 95 GLY A CA 1
ATOM 798 C C . GLY A 1 95 ? 8.713 -18.647 9.805 1.00 97.56 95 GLY A C 1
ATOM 799 O O . GLY A 1 95 ? 7.663 -18.495 10.429 1.00 97.56 95 GLY A O 1
ATOM 800 N N . ARG A 1 96 ? 9.006 -17.869 8.750 1.00 96.75 96 ARG A N 1
ATOM 801 C CA . ARG A 1 96 ? 8.071 -16.841 8.259 1.00 96.75 96 ARG A CA 1
ATOM 802 C C . ARG A 1 96 ? 6.917 -17.487 7.512 1.00 96.75 96 ARG A C 1
ATOM 804 O O . ARG A 1 96 ? 7.117 -18.407 6.726 1.00 96.75 96 ARG A O 1
ATOM 811 N N . VAL A 1 97 ? 5.718 -16.973 7.753 1.00 97.00 97 VAL A N 1
ATOM 812 C CA . VAL A 1 97 ? 4.463 -17.568 7.299 1.00 97.00 97 VAL A CA 1
ATOM 813 C C . VAL A 1 97 ? 3.946 -16.821 6.067 1.00 97.00 97 VAL A C 1
ATOM 815 O O . VAL A 1 97 ? 3.917 -15.593 6.064 1.00 97.00 97 VAL A O 1
ATOM 818 N N . TYR A 1 98 ? 3.533 -17.555 5.033 1.00 97.12 98 TYR A N 1
ATOM 819 C CA . TYR A 1 98 ? 3.111 -17.024 3.734 1.00 97.12 98 TYR A CA 1
ATOM 820 C C . TYR A 1 98 ? 1.839 -17.720 3.234 1.00 97.12 98 TYR A C 1
ATOM 822 O O . TYR A 1 98 ? 1.757 -18.946 3.314 1.00 97.12 98 TYR A O 1
ATOM 830 N N . PRO A 1 99 ? 0.856 -16.998 2.670 1.00 96.94 99 PRO A N 1
ATOM 831 C CA . PRO A 1 99 ? -0.251 -17.608 1.946 1.00 96.94 99 PRO A CA 1
ATOM 832 C C . PRO A 1 99 ? 0.247 -18.477 0.788 1.00 96.94 99 PRO A C 1
ATOM 834 O O . PRO A 1 99 ? 1.135 -18.076 0.040 1.00 96.94 99 PRO A O 1
ATOM 837 N N . ILE A 1 100 ? -0.369 -19.642 0.592 1.00 95.56 100 ILE A N 1
ATOM 838 C CA . ILE A 1 100 ? -0.046 -20.534 -0.535 1.00 95.56 100 ILE A CA 1
ATOM 839 C C . ILE A 1 100 ? -0.554 -19.951 -1.866 1.00 95.56 100 ILE A C 1
ATOM 841 O O . ILE A 1 100 ? 0.047 -20.177 -2.913 1.00 95.56 100 ILE A O 1
ATOM 845 N N . SER A 1 101 ? -1.659 -19.194 -1.838 1.00 91.56 101 SER A N 1
ATOM 846 C CA . SER A 1 101 ? -2.244 -18.563 -3.030 1.00 91.56 101 SER A CA 1
ATOM 847 C C . SER A 1 101 ? -1.315 -17.473 -3.583 1.00 91.56 101 SER A C 1
ATOM 849 O O . SER A 1 101 ? -1.104 -16.476 -2.889 1.00 91.56 101 SER A O 1
ATOM 851 N N . PRO A 1 102 ? -0.804 -17.587 -4.824 1.00 84.44 102 PRO A N 1
ATOM 852 C CA . PRO A 1 102 ? 0.228 -16.677 -5.323 1.00 84.44 102 PRO A CA 1
ATOM 853 C C . PRO A 1 102 ? -0.310 -15.342 -5.859 1.00 84.44 102 PRO A C 1
ATOM 855 O O . PRO A 1 102 ? 0.361 -14.324 -5.734 1.00 84.44 102 PRO A O 1
ATOM 858 N N . TYR A 1 103 ? -1.503 -15.324 -6.465 1.00 87.12 103 TYR A N 1
ATOM 859 C CA . TYR A 1 103 ? -1.995 -14.154 -7.213 1.00 87.12 103 TYR A CA 1
ATOM 860 C C . TYR A 1 103 ? -2.874 -13.215 -6.384 1.00 87.12 103 TYR A C 1
ATOM 862 O O . TYR A 1 103 ? -2.767 -11.997 -6.503 1.00 87.12 103 TYR A O 1
ATOM 870 N N . LEU A 1 104 ? -3.760 -13.777 -5.557 1.00 92.69 104 LEU A N 1
ATOM 871 C CA . LEU A 1 104 ? -4.673 -13.023 -4.701 1.00 92.69 104 LEU A CA 1
ATOM 872 C C . LEU A 1 104 ? -4.507 -13.507 -3.263 1.00 92.69 104 LEU A C 1
ATOM 874 O O . LEU A 1 104 ? -4.840 -14.652 -2.949 1.00 92.69 104 LEU A O 1
ATOM 878 N N . ASN A 1 105 ? -3.957 -12.638 -2.421 1.00 95.00 105 ASN A N 1
ATOM 879 C CA . ASN A 1 105 ? -3.787 -12.818 -0.982 1.00 95.00 105 ASN A CA 1
ATOM 880 C C . ASN A 1 105 ? -3.465 -11.457 -0.330 1.00 95.00 105 ASN A C 1
ATOM 882 O O . ASN A 1 105 ? -3.059 -10.519 -1.013 1.00 95.00 105 ASN A O 1
ATOM 886 N N . HIS A 1 106 ? -3.613 -11.368 0.991 1.00 94.94 106 HIS A N 1
ATOM 887 C CA . HIS A 1 106 ? -3.446 -10.132 1.768 1.00 94.94 106 HIS A CA 1
ATOM 888 C C . HIS A 1 106 ? -1.983 -9.686 1.975 1.00 94.94 106 HIS A C 1
ATOM 890 O O . HIS A 1 106 ? -1.753 -8.572 2.429 1.00 94.94 106 HIS A O 1
ATOM 896 N N . MET A 1 107 ? -0.989 -10.520 1.649 1.00 94.75 107 MET A N 1
ATOM 897 C CA . MET A 1 107 ? 0.431 -10.136 1.682 1.00 94.75 107 MET A CA 1
ATOM 898 C C . MET A 1 107 ? 0.898 -9.448 0.392 1.00 94.75 107 MET A C 1
ATOM 900 O O . MET A 1 107 ? 2.062 -9.062 0.301 1.00 94.75 107 MET A O 1
ATOM 904 N N . GLY A 1 108 ? 0.013 -9.302 -0.599 1.00 92.69 108 GLY A N 1
ATOM 905 C CA . GLY A 1 108 ? 0.303 -8.588 -1.837 1.00 92.69 108 GLY A CA 1
ATOM 906 C C . GLY A 1 108 ? 0.457 -7.073 -1.662 1.00 92.69 108 GLY A C 1
ATOM 907 O O . GLY A 1 108 ? 0.522 -6.548 -0.546 1.00 92.69 108 GLY A O 1
ATOM 908 N N . ASP A 1 109 ? 0.515 -6.396 -2.806 1.00 93.25 109 ASP A N 1
ATOM 909 C CA . ASP A 1 109 ? 0.578 -4.939 -2.938 1.00 93.25 109 ASP A CA 1
ATOM 910 C C . ASP A 1 109 ? -0.755 -4.252 -2.571 1.00 93.25 109 ASP A C 1
ATOM 912 O O . ASP A 1 109 ? -1.737 -4.910 -2.212 1.00 93.25 109 ASP A O 1
ATOM 916 N N . ASP A 1 110 ? -0.783 -2.920 -2.666 1.00 96.06 110 ASP A N 1
ATOM 917 C CA . ASP A 1 110 ? -1.933 -2.065 -2.336 1.00 96.06 110 ASP A CA 1
ATOM 918 C C . ASP A 1 110 ? -3.250 -2.564 -2.954 1.00 96.06 110 ASP A C 1
ATOM 920 O O . ASP A 1 110 ? -4.263 -2.721 -2.271 1.00 96.06 110 ASP A O 1
ATOM 924 N N . VAL A 1 111 ? -3.214 -2.936 -4.239 1.00 94.88 111 VAL A N 1
ATOM 925 C CA . VAL A 1 111 ? -4.377 -3.460 -4.972 1.00 94.88 111 VAL A CA 1
ATOM 926 C C . VAL A 1 111 ? -4.872 -4.782 -4.384 1.00 94.88 111 VAL A C 1
ATOM 928 O O . VAL A 1 111 ? -6.075 -4.999 -4.253 1.00 94.88 111 VAL A O 1
ATOM 931 N N . ASN A 1 112 ? -3.974 -5.695 -4.017 1.00 94.44 112 ASN A N 1
ATOM 932 C CA . ASN A 1 112 ? -4.385 -6.952 -3.395 1.00 94.44 112 ASN A CA 1
ATOM 933 C C . ASN A 1 112 ? -5.021 -6.726 -2.019 1.00 94.44 112 ASN A C 1
ATOM 935 O O . ASN A 1 112 ? -6.003 -7.391 -1.679 1.00 94.44 112 ASN A O 1
ATOM 939 N N . ARG A 1 113 ? -4.468 -5.796 -1.235 1.00 95.75 113 ARG A N 1
ATOM 940 C CA . ARG A 1 113 ? -4.954 -5.476 0.111 1.00 95.75 113 ARG A CA 1
ATOM 941 C C . ARG A 1 113 ? -6.297 -4.758 0.080 1.00 95.75 113 ARG A C 1
ATOM 943 O O . ARG A 1 113 ? -7.165 -5.111 0.867 1.00 95.75 113 ARG A O 1
ATOM 950 N N . CYS A 1 114 ? -6.507 -3.828 -0.852 1.00 95.50 114 CYS A N 1
ATOM 951 C CA . CYS A 1 114 ? -7.755 -3.065 -0.948 1.00 95.50 114 CYS A CA 1
ATOM 952 C C . CYS A 1 114 ? -8.961 -3.918 -1.385 1.00 95.50 114 CYS A C 1
ATOM 954 O O . CYS A 1 114 ? -10.095 -3.646 -0.996 1.00 95.50 114 CYS A O 1
ATOM 956 N N . ILE A 1 115 ? -8.729 -4.967 -2.185 1.00 94.44 115 ILE A N 1
ATOM 957 C CA . ILE A 1 115 ? -9.785 -5.855 -2.697 1.00 94.44 115 ILE A CA 1
ATOM 958 C C . ILE A 1 115 ? -10.322 -6.782 -1.595 1.00 94.44 115 ILE A C 1
ATOM 960 O O . ILE A 1 115 ? -11.464 -7.248 -1.670 1.00 94.44 115 ILE A O 1
ATOM 964 N N . LEU A 1 116 ? -9.503 -7.091 -0.588 1.00 96.19 116 LEU A N 1
ATOM 965 C CA . LEU A 1 116 ? -9.813 -8.068 0.448 1.00 96.19 116 LEU A CA 1
ATOM 966 C C . LEU A 1 116 ? -10.327 -7.382 1.717 1.00 96.19 116 LEU A C 1
ATOM 968 O O . LEU A 1 116 ? -9.755 -6.418 2.209 1.00 96.19 116 LEU A O 1
ATOM 972 N N . LYS A 1 117 ? -11.384 -7.945 2.303 1.00 96.56 117 LYS A N 1
ATOM 973 C CA . LYS A 1 117 ? -11.911 -7.552 3.614 1.00 96.56 117 LYS A CA 1
ATOM 974 C C . LYS A 1 117 ? -12.236 -8.785 4.443 1.00 96.56 117 LYS A C 1
ATOM 976 O O . LYS A 1 117 ? -12.411 -9.876 3.892 1.00 96.56 117 LYS A O 1
ATOM 981 N N . PHE A 1 118 ? -12.345 -8.638 5.759 1.00 98.31 118 PHE A N 1
ATOM 982 C CA . PHE A 1 118 ? -12.746 -9.758 6.602 1.00 98.31 118 PHE A CA 1
ATOM 983 C C . PHE A 1 118 ? -14.169 -10.201 6.256 1.00 98.31 118 PHE A C 1
ATOM 985 O O . PHE A 1 118 ? -15.098 -9.399 6.227 1.00 98.31 118 PHE A O 1
ATOM 992 N N . ALA A 1 119 ? -14.369 -11.503 6.037 1.00 98.06 119 ALA A N 1
ATOM 993 C CA . ALA A 1 119 ? -15.706 -12.052 5.802 1.00 98.06 119 ALA A CA 1
ATOM 994 C C . ALA A 1 119 ? -16.622 -11.855 7.021 1.00 98.06 119 ALA A C 1
ATOM 996 O O . ALA A 1 119 ? -17.799 -11.529 6.886 1.00 98.06 119 ALA A O 1
ATOM 997 N N . LYS A 1 120 ? -16.062 -12.007 8.226 1.00 98.25 120 LYS A N 1
ATOM 998 C CA . LYS A 1 120 ? -16.757 -11.780 9.492 1.00 98.25 120 LYS A CA 1
ATOM 999 C C . LYS A 1 120 ? -16.442 -10.383 10.016 1.00 98.25 120 LYS A C 1
ATOM 1001 O O . LYS A 1 120 ? -15.357 -10.164 10.549 1.00 98.25 120 LYS A O 1
ATOM 1006 N N . GLY A 1 121 ? -17.405 -9.477 9.895 1.00 97.94 121 GLY A N 1
ATOM 1007 C CA . GLY A 1 121 ? -17.290 -8.127 10.433 1.00 97.94 121 GLY A CA 1
ATOM 1008 C C . GLY A 1 121 ? -17.407 -8.077 11.957 1.00 97.94 121 GLY A C 1
ATOM 1009 O O . GLY A 1 121 ? -17.823 -9.042 12.616 1.00 97.94 121 GLY A O 1
ATOM 1010 N N . ARG A 1 122 ? -17.037 -6.933 12.530 1.00 98.25 122 ARG A N 1
ATOM 1011 C CA . ARG A 1 122 ? -17.133 -6.636 13.964 1.00 98.25 122 ARG A CA 1
ATOM 1012 C C . ARG A 1 122 ? -17.732 -5.251 14.175 1.00 98.25 122 ARG A C 1
ATOM 1014 O O . ARG A 1 122 ? -17.442 -4.328 13.426 1.00 98.25 122 ARG A O 1
ATOM 1021 N N . ARG A 1 123 ? -18.552 -5.114 15.221 1.00 98.38 123 ARG A N 1
ATOM 1022 C CA . ARG A 1 123 ? -19.052 -3.807 15.666 1.00 98.38 123 ARG A CA 1
ATOM 1023 C C . ARG A 1 123 ? -17.872 -2.919 16.048 1.00 98.38 123 ARG A C 1
ATOM 1025 O O . ARG A 1 123 ? -16.974 -3.398 16.741 1.00 98.38 123 ARG A O 1
ATOM 1032 N N . LEU A 1 124 ? -17.897 -1.655 15.633 1.00 98.12 124 LEU A N 1
ATOM 1033 C CA . LEU A 1 124 ? -16.830 -0.700 15.939 1.00 98.12 124 LEU A CA 1
ATOM 1034 C C . LEU A 1 124 ? -16.619 -0.522 17.448 1.00 98.12 124 LEU A C 1
ATOM 1036 O O . LEU A 1 124 ? -15.486 -0.394 17.915 1.00 98.12 124 LEU A O 1
ATOM 1040 N N . GLY A 1 125 ? -17.701 -0.521 18.226 1.00 98.00 125 GLY A N 1
ATOM 1041 C CA . GLY A 1 125 ? -17.638 -0.160 19.635 1.00 98.00 125 GLY A CA 1
ATOM 1042 C C . GLY A 1 125 ? -17.155 1.281 19.840 1.00 98.00 125 GLY A C 1
ATOM 1043 O O . GLY A 1 125 ? -17.037 2.065 18.902 1.00 98.00 125 GLY A O 1
ATOM 1044 N N . PHE A 1 126 ? -16.831 1.616 21.086 1.00 97.50 126 PHE A N 1
ATOM 1045 C CA . PHE A 1 126 ? -16.535 2.988 21.516 1.00 97.50 126 PHE A CA 1
ATOM 1046 C C . PHE A 1 126 ? -15.279 3.617 20.882 1.00 97.50 126 PHE A C 1
ATOM 1048 O O . PHE A 1 126 ? -15.143 4.835 20.867 1.00 97.50 126 PHE A O 1
ATOM 1055 N N . ARG A 1 127 ? -14.337 2.806 20.380 1.00 97.19 127 ARG A N 1
ATOM 1056 C CA . ARG A 1 127 ? -13.073 3.277 19.776 1.00 97.19 127 ARG A CA 1
ATOM 1057 C C . ARG A 1 127 ? -12.877 2.868 18.324 1.00 97.19 127 ARG A C 1
ATOM 1059 O O . ARG A 1 127 ? -11.908 3.319 17.719 1.00 97.19 127 ARG A O 1
ATOM 1066 N N . GLY A 1 128 ? -13.744 2.029 17.757 1.00 98.00 128 GLY A N 1
ATOM 1067 C CA . GLY A 1 128 ? -13.539 1.505 16.406 1.00 98.00 128 GLY A CA 1
ATOM 1068 C C . GLY A 1 128 ? -13.510 2.608 15.356 1.00 98.00 128 GLY A C 1
ATOM 1069 O O . GLY A 1 128 ? -12.638 2.592 14.496 1.00 98.00 128 GLY A O 1
ATOM 1070 N N . PHE A 1 129 ? -14.376 3.618 15.480 1.00 98.12 129 PHE A N 1
ATOM 1071 C CA . PHE A 1 129 ? -14.377 4.739 14.540 1.00 98.12 129 PHE A CA 1
ATOM 1072 C C . PHE A 1 129 ? -13.094 5.585 14.625 1.00 98.12 129 PHE A C 1
ATOM 1074 O O . PHE A 1 129 ? -12.541 5.972 13.599 1.00 98.12 129 PHE A O 1
ATOM 1081 N N . HIS A 1 130 ? -12.545 5.795 15.829 1.00 97.88 130 HIS A N 1
ATOM 1082 C CA . HIS A 1 130 ? -11.238 6.447 15.991 1.00 97.88 130 HIS A CA 1
ATOM 1083 C C . HIS A 1 130 ? -10.121 5.651 15.311 1.00 97.88 130 HIS A C 1
ATOM 1085 O O . HIS A 1 130 ? -9.274 6.230 14.636 1.00 97.88 130 HIS A O 1
ATOM 1091 N N . TRP A 1 131 ? -10.128 4.325 15.449 1.00 98.31 131 TRP A N 1
ATOM 1092 C CA . TRP A 1 131 ? -9.137 3.476 14.793 1.00 98.31 131 TRP A CA 1
ATOM 1093 C C . TRP A 1 131 ? -9.297 3.429 13.271 1.00 98.31 131 TRP A C 1
ATOM 1095 O O . TRP A 1 131 ? -8.281 3.384 12.584 1.00 98.31 131 TRP A O 1
ATOM 1105 N N . LEU A 1 132 ? -10.521 3.501 12.738 1.00 98.25 132 LEU A N 1
ATOM 1106 C CA . LEU A 1 132 ? -10.755 3.636 11.295 1.00 98.25 132 LEU A CA 1
ATOM 1107 C C . LEU A 1 132 ? -10.185 4.951 10.751 1.00 98.25 132 LEU A C 1
ATOM 1109 O O . LEU A 1 132 ? -9.430 4.930 9.780 1.00 98.25 132 LEU A O 1
ATOM 1113 N N . LYS A 1 133 ? -10.476 6.078 11.413 1.00 98.25 133 LYS A N 1
ATOM 1114 C CA . LYS A 1 133 ? -9.912 7.394 11.070 1.00 98.25 133 LYS A CA 1
ATOM 1115 C C . LYS A 1 133 ? -8.382 7.380 11.087 1.00 98.25 133 LYS A C 1
ATOM 1117 O O . LYS A 1 133 ? -7.738 7.763 10.113 1.00 98.25 133 LYS A O 1
ATOM 1122 N N . LEU A 1 134 ? -7.800 6.871 12.176 1.00 98.12 134 LEU A N 1
ATOM 1123 C CA . LEU A 1 134 ? -6.351 6.752 12.326 1.00 98.12 134 LEU A CA 1
ATOM 1124 C C . LEU A 1 134 ? -5.738 5.852 11.247 1.00 98.12 134 LEU A C 1
ATOM 1126 O O . LEU A 1 134 ? -4.681 6.171 10.710 1.00 98.12 134 LEU A O 1
ATOM 1130 N N . HIS A 1 135 ? -6.391 4.736 10.918 1.00 98.31 135 HIS A N 1
ATOM 1131 C CA . HIS A 1 135 ? -5.951 3.840 9.855 1.00 98.31 135 HIS A CA 1
ATOM 1132 C C . HIS A 1 135 ? -5.934 4.545 8.496 1.00 98.31 135 HIS A C 1
ATOM 1134 O O . HIS A 1 135 ? -4.917 4.484 7.809 1.00 98.31 135 HIS A O 1
ATOM 1140 N N . CYS A 1 136 ? -7.002 5.272 8.153 1.00 98.31 136 CYS A N 1
ATOM 1141 C CA . CYS A 1 136 ? -7.077 6.047 6.916 1.00 98.31 136 CYS A CA 1
ATOM 1142 C C . CYS A 1 136 ? -5.945 7.083 6.825 1.00 98.31 136 CYS A C 1
ATOM 1144 O O . CYS A 1 136 ? -5.256 7.145 5.812 1.00 98.31 136 CYS A O 1
ATOM 1146 N N . ILE A 1 137 ? -5.682 7.840 7.898 1.00 98.00 137 ILE A N 1
ATOM 1147 C CA . ILE A 1 137 ? -4.566 8.801 7.928 1.00 98.00 137 ILE A CA 1
ATOM 1148 C C . ILE A 1 137 ? -3.206 8.109 7.831 1.00 98.00 137 ILE A C 1
ATOM 1150 O O . ILE A 1 137 ? -2.327 8.596 7.119 1.00 98.00 137 ILE A O 1
ATOM 1154 N N . ASN A 1 138 ? -3.017 6.961 8.482 1.00 97.38 138 ASN A N 1
ATOM 1155 C CA . ASN A 1 138 ? -1.761 6.217 8.389 1.00 97.38 138 ASN A CA 1
ATOM 1156 C C . ASN A 1 138 ? -1.457 5.772 6.949 1.00 97.38 138 ASN A C 1
ATOM 1158 O O . ASN A 1 138 ? -0.303 5.863 6.534 1.00 97.38 138 ASN A O 1
ATOM 1162 N N . LEU A 1 139 ? -2.473 5.348 6.187 1.00 97.88 139 LEU A N 1
ATOM 1163 C CA . LEU A 1 139 ? -2.336 4.937 4.782 1.00 97.88 139 LEU A CA 1
ATOM 1164 C C . LEU A 1 139 ? -1.924 6.087 3.848 1.00 97.88 139 LEU A C 1
ATOM 1166 O O . LEU A 1 139 ? -1.309 5.850 2.810 1.00 97.88 139 LEU A O 1
ATOM 1170 N N . THR A 1 140 ? -2.187 7.342 4.231 1.00 97.50 140 THR A N 1
ATOM 1171 C CA . THR A 1 140 ? -1.702 8.499 3.460 1.00 97.50 140 THR A CA 1
ATOM 1172 C C . THR A 1 140 ? -0.179 8.620 3.477 1.00 97.50 140 THR A C 1
ATOM 1174 O O . THR A 1 140 ? 0.388 9.213 2.565 1.00 97.50 140 THR A O 1
ATOM 1177 N N . GLY A 1 141 ? 0.488 8.110 4.520 1.00 95.44 141 GLY A N 1
ATOM 1178 C CA . GLY A 1 141 ? 1.932 8.248 4.724 1.00 95.44 141 GLY A CA 1
ATOM 1179 C C . GLY A 1 141 ? 2.412 9.652 5.124 1.00 95.44 141 GLY A C 1
ATOM 1180 O O . GLY A 1 141 ? 3.578 9.821 5.477 1.00 95.44 141 GLY A O 1
ATOM 1181 N N . LYS A 1 142 ? 1.524 10.657 5.158 1.00 94.81 142 LYS A N 1
ATOM 1182 C CA . LYS A 1 142 ? 1.880 12.077 5.348 1.00 94.81 142 LYS A CA 1
ATOM 1183 C C . LYS A 1 142 ? 2.243 12.449 6.794 1.00 94.81 142 LYS A C 1
ATOM 1185 O O . LYS A 1 142 ? 2.917 13.449 7.014 1.00 94.81 142 LYS A O 1
ATOM 1190 N N . MET A 1 143 ? 1.840 11.642 7.781 1.00 94.31 143 MET A N 1
ATOM 1191 C CA . MET A 1 143 ? 1.982 11.952 9.218 1.00 94.31 143 MET A CA 1
ATOM 1192 C C . MET A 1 143 ? 2.806 10.925 10.010 1.00 94.31 143 MET A C 1
ATOM 1194 O O . MET A 1 143 ? 2.613 10.742 11.214 1.00 94.31 143 MET A O 1
ATOM 1198 N N . LYS A 1 144 ? 3.740 10.224 9.353 1.00 90.06 144 LYS A N 1
ATOM 1199 C CA . LYS A 1 144 ? 4.525 9.125 9.956 1.00 90.06 144 LYS A CA 1
ATOM 1200 C C . LYS A 1 144 ? 5.255 9.498 11.255 1.00 90.06 144 LYS A C 1
ATOM 1202 O O . LYS A 1 144 ? 5.423 8.630 12.109 1.00 90.06 144 LYS A O 1
ATOM 1207 N N . ARG A 1 145 ? 5.645 10.768 11.424 1.00 91.06 145 ARG A N 1
ATOM 1208 C CA . ARG A 1 145 ? 6.387 11.283 12.594 1.00 91.06 145 ARG A CA 1
ATOM 1209 C C . ARG A 1 145 ? 5.506 11.938 13.665 1.00 91.06 145 ARG A C 1
ATOM 1211 O O . ARG A 1 145 ? 6.001 12.301 14.726 1.00 91.06 145 ARG A O 1
ATOM 1218 N N . ASN A 1 146 ? 4.213 12.103 13.400 1.00 95.19 146 ASN A N 1
ATOM 1219 C CA . ASN A 1 146 ? 3.288 12.756 14.323 1.00 95.19 146 ASN A CA 1
ATOM 1220 C C . ASN A 1 146 ? 2.737 11.775 15.359 1.00 95.19 146 ASN A C 1
ATOM 1222 O O . ASN A 1 146 ? 2.714 10.559 15.120 1.00 95.19 146 ASN A O 1
ATOM 1226 N N . SER A 1 147 ? 2.267 12.314 16.486 1.00 95.69 147 SER A N 1
ATOM 1227 C CA . SER A 1 147 ? 1.618 11.528 17.534 1.00 95.69 147 SER A CA 1
ATOM 1228 C C . SER A 1 147 ? 0.278 10.954 17.054 1.00 95.69 147 SER A C 1
ATOM 1230 O O . SER A 1 147 ? -0.274 11.367 16.034 1.00 95.69 147 SER A O 1
ATOM 1232 N N . ILE A 1 148 ? -0.272 9.985 17.792 1.00 95.62 148 ILE A N 1
ATOM 1233 C CA . ILE A 1 148 ? -1.611 9.452 17.494 1.00 95.62 148 ILE A CA 1
ATOM 1234 C C . ILE A 1 148 ? -2.684 10.542 17.644 1.00 95.62 148 ILE A C 1
ATOM 1236 O O . ILE A 1 148 ? -3.645 10.538 16.879 1.00 95.62 148 ILE A O 1
ATOM 1240 N N . ALA A 1 149 ? -2.520 11.465 18.599 1.00 96.62 149 ALA A N 1
ATOM 1241 C CA . ALA A 1 149 ? -3.461 12.560 18.821 1.00 96.62 149 ALA A CA 1
ATOM 1242 C C . ALA A 1 149 ? -3.508 13.496 17.605 1.00 96.62 149 ALA A C 1
ATOM 1244 O O . ALA A 1 149 ? -4.576 13.664 17.025 1.00 96.62 149 ALA A O 1
ATOM 1245 N N . ASP A 1 150 ? -2.349 13.969 17.137 1.00 97.75 150 ASP A N 1
ATOM 1246 C CA . ASP A 1 150 ? -2.271 14.862 15.969 1.00 97.75 150 ASP A CA 1
ATOM 1247 C C . ASP A 1 150 ? -2.858 14.203 14.711 1.00 97.75 150 ASP A C 1
ATOM 1249 O O . ASP A 1 150 ? -3.524 14.845 13.906 1.00 97.75 150 ASP A O 1
ATOM 1253 N N . ARG A 1 151 ? -2.630 12.892 14.531 1.00 97.88 151 ARG A N 1
ATOM 1254 C CA . ARG A 1 151 ? -3.196 12.140 13.399 1.00 97.88 151 ARG A CA 1
ATOM 1255 C C . ARG A 1 151 ? -4.715 12.055 13.461 1.00 97.88 151 ARG A C 1
ATOM 1257 O O . ARG A 1 151 ? -5.356 12.035 12.416 1.00 97.88 151 ARG A O 1
ATOM 1264 N N . LEU A 1 152 ? -5.290 11.949 14.657 1.00 97.62 152 LEU A N 1
ATOM 1265 C CA . LEU A 1 152 ? -6.741 11.932 14.836 1.00 97.62 152 LEU A CA 1
ATOM 1266 C C . LEU A 1 152 ? -7.346 13.314 14.583 1.00 97.62 152 LEU A C 1
ATOM 1268 O O . LEU A 1 152 ? -8.371 13.387 13.913 1.00 97.62 152 LEU A O 1
ATOM 1272 N N . GLU A 1 153 ? -6.697 14.382 15.051 1.00 98.19 153 GLU A N 1
ATOM 1273 C CA . GLU A 1 153 ? -7.108 15.762 14.762 1.00 98.19 153 GLU A CA 1
ATOM 1274 C C . GLU A 1 153 ? -7.088 16.046 13.256 1.00 98.19 153 GLU A C 1
ATOM 1276 O O . GLU A 1 153 ? -8.054 16.576 12.708 1.00 98.19 153 GLU A O 1
ATOM 1281 N N . GLU A 1 154 ? -6.032 15.616 12.560 1.00 98.12 154 GLU A N 1
ATOM 1282 C CA . GLU A 1 154 ? -5.972 15.716 11.103 1.00 98.12 154 GLU A CA 1
ATOM 1283 C C . GLU A 1 154 ? -7.067 14.884 10.429 1.00 98.12 154 GLU A C 1
ATOM 1285 O O . GLU A 1 154 ? -7.692 15.357 9.481 1.00 98.12 154 GLU A O 1
ATOM 1290 N N . ALA A 1 155 ? -7.335 13.668 10.920 1.00 97.88 155 ALA A N 1
ATOM 1291 C CA . ALA A 1 155 ? -8.402 12.826 10.386 1.00 97.88 155 ALA A CA 1
ATOM 1292 C C . ALA A 1 155 ? -9.771 13.509 10.465 1.00 97.88 155 ALA A C 1
ATOM 1294 O O . ALA A 1 155 ? -10.563 13.391 9.534 1.00 97.88 155 ALA A O 1
ATOM 1295 N N . ASP A 1 156 ? -10.039 14.220 11.562 1.00 98.06 156 ASP A N 1
ATOM 1296 C CA . ASP A 1 156 ? -11.259 15.007 11.723 1.00 98.06 156 ASP A CA 1
ATOM 1297 C C . ASP A 1 156 ? -11.275 16.230 10.797 1.00 98.06 156 ASP A C 1
ATOM 1299 O O . ASP A 1 156 ? -12.306 16.522 10.192 1.00 98.06 156 ASP A O 1
ATOM 1303 N N . ARG A 1 157 ? -10.131 16.902 10.604 1.00 98.44 157 ARG A N 1
ATOM 1304 C CA . ARG A 1 157 ? -10.008 18.056 9.696 1.00 98.44 157 ARG A CA 1
ATOM 1305 C C . ARG A 1 157 ? -10.278 17.698 8.233 1.00 98.44 157 ARG A C 1
ATOM 1307 O O . ARG A 1 157 ? -10.842 18.511 7.507 1.00 98.44 157 ARG A O 1
ATOM 1314 N N . VAL A 1 158 ? -9.852 16.515 7.789 1.00 98.19 158 VAL A N 1
ATOM 1315 C CA . VAL A 1 158 ? -9.977 16.072 6.386 1.00 98.19 158 VAL A CA 1
ATOM 1316 C C . VAL A 1 158 ? -11.124 15.084 6.167 1.00 98.19 158 VAL A C 1
ATOM 1318 O O . VAL A 1 158 ? -11.195 14.443 5.121 1.00 98.19 158 VAL A O 1
ATOM 1321 N N . LEU A 1 159 ? -12.047 14.959 7.125 1.00 98.25 159 LEU A N 1
ATOM 1322 C CA . LEU A 1 159 ? -13.161 14.012 7.043 1.00 98.25 159 LEU A CA 1
ATOM 1323 C C . LEU A 1 159 ? -14.025 14.232 5.787 1.00 98.25 159 LEU A C 1
ATOM 1325 O O . LEU A 1 159 ? -14.412 13.265 5.131 1.00 98.25 159 LEU A O 1
ATOM 1329 N N . ASP A 1 160 ? -14.248 15.488 5.396 1.00 98.44 160 ASP A N 1
ATOM 1330 C CA . ASP A 1 160 ? -14.986 15.841 4.175 1.00 98.44 160 ASP A CA 1
ATOM 1331 C C . ASP A 1 160 ? -14.268 15.391 2.893 1.00 98.44 160 ASP A C 1
ATOM 1333 O O . ASP A 1 160 ? -14.918 15.036 1.908 1.00 98.44 160 ASP A O 1
ATOM 1337 N N . GLU A 1 161 ? -12.931 15.362 2.892 1.00 98.56 161 GLU A N 1
ATOM 1338 C CA . GLU A 1 161 ? -12.129 14.830 1.782 1.00 98.56 161 GLU A CA 1
ATOM 1339 C C . GLU A 1 161 ? -12.236 13.306 1.686 1.00 98.56 161 GLU A C 1
ATOM 1341 O O . GLU A 1 161 ? -12.298 12.749 0.585 1.00 98.56 161 GLU A O 1
ATOM 1346 N N . MET A 1 162 ? -12.297 12.620 2.834 1.00 98.56 162 MET A N 1
ATOM 1347 C CA . MET A 1 162 ? -12.520 11.173 2.881 1.00 98.56 162 MET A CA 1
ATOM 1348 C C . MET A 1 162 ? -13.908 10.825 2.330 1.00 98.56 162 MET A C 1
ATOM 1350 O O . MET A 1 162 ? -14.047 9.921 1.505 1.00 98.56 162 MET A O 1
ATOM 1354 N N . VAL A 1 163 ? -14.941 11.568 2.740 1.00 98.62 163 VAL A N 1
ATOM 1355 C CA . VAL A 1 163 ? -16.317 11.360 2.265 1.00 98.62 163 VAL A CA 1
ATOM 1356 C C . VAL A 1 163 ? -16.448 11.680 0.772 1.00 98.62 163 VAL A C 1
ATOM 1358 O O . VAL A 1 163 ? -17.067 10.902 0.044 1.00 98.62 163 VAL A O 1
ATOM 1361 N N . ASP A 1 164 ? -15.834 12.765 0.290 1.00 98.69 164 ASP A N 1
ATOM 1362 C CA . ASP A 1 164 ? -15.780 13.082 -1.144 1.00 98.69 164 ASP A CA 1
ATOM 1363 C C . ASP A 1 164 ? -15.100 11.967 -1.940 1.00 98.69 164 ASP A C 1
ATOM 1365 O O . ASP A 1 164 ? -15.683 11.454 -2.892 1.00 98.69 164 ASP A O 1
ATOM 1369 N N . SER A 1 165 ? -13.934 11.502 -1.485 1.00 98.50 165 SER A N 1
ATOM 1370 C CA . SER A 1 165 ? -13.200 10.399 -2.116 1.00 98.50 165 SER A CA 1
ATOM 1371 C C . SER A 1 165 ? -14.035 9.116 -2.203 1.00 98.50 165 SER A C 1
ATOM 1373 O O . SER A 1 165 ? -13.975 8.400 -3.200 1.00 98.50 165 SER A O 1
ATOM 1375 N N . ALA A 1 166 ? -14.844 8.822 -1.180 1.00 98.44 166 ALA A N 1
ATOM 1376 C CA . ALA A 1 166 ? -15.723 7.654 -1.152 1.00 98.44 166 ALA A CA 1
ATOM 1377 C C . ALA A 1 166 ? -16.944 7.766 -2.083 1.00 98.44 166 ALA A C 1
ATOM 1379 O O . ALA A 1 166 ? -17.429 6.749 -2.591 1.00 98.44 166 ALA A O 1
ATOM 1380 N N . ASN A 1 167 ? -17.475 8.977 -2.267 1.00 98.31 167 ASN A N 1
ATOM 1381 C CA . ASN A 1 167 ? -18.665 9.238 -3.081 1.00 98.31 167 ASN A CA 1
ATOM 1382 C C . ASN A 1 167 ? -18.319 9.467 -4.560 1.00 98.31 167 ASN A C 1
ATOM 1384 O O . ASN A 1 167 ? -19.025 8.964 -5.432 1.00 98.31 167 ASN A O 1
ATOM 1388 N N . HIS A 1 168 ? -17.214 10.167 -4.823 1.00 97.94 168 HIS A N 1
ATOM 1389 C CA . HIS A 1 168 ? -16.748 10.607 -6.139 1.00 97.94 168 HIS A CA 1
ATOM 1390 C C . HIS A 1 168 ? -15.282 10.195 -6.375 1.00 97.94 168 HIS A C 1
ATOM 1392 O O . HIS A 1 168 ? -14.389 11.037 -6.499 1.00 97.94 168 HIS A O 1
ATOM 1398 N N . PRO A 1 169 ? -14.980 8.882 -6.430 1.00 96.50 169 PRO A N 1
ATOM 1399 C CA . PRO A 1 169 ? -13.602 8.388 -6.442 1.00 96.50 169 PRO A CA 1
ATOM 1400 C C . PRO A 1 169 ? -12.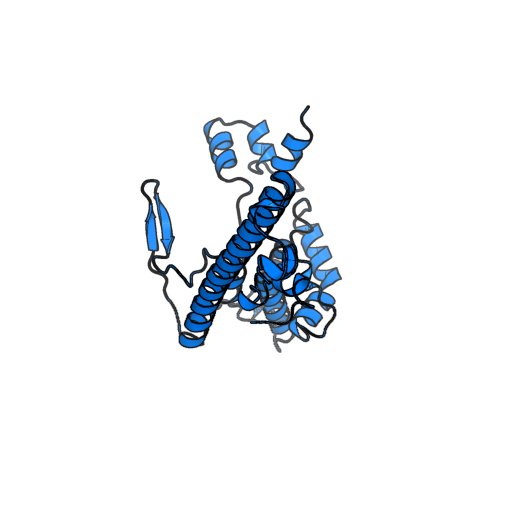789 8.797 -7.676 1.00 96.50 169 PRO A C 1
ATOM 1402 O O . PRO A 1 169 ? -11.562 8.823 -7.600 1.00 96.50 169 PRO A O 1
ATOM 1405 N N . LEU A 1 170 ? -13.439 9.081 -8.812 1.00 93.38 170 LEU A N 1
ATOM 1406 C CA . LEU A 1 170 ? -12.770 9.404 -10.083 1.00 93.38 170 LEU A CA 1
ATOM 1407 C C . LEU A 1 170 ? -13.104 10.802 -10.621 1.00 93.38 170 LEU A C 1
ATOM 1409 O O . LEU A 1 170 ? -12.400 11.290 -11.501 1.00 93.38 170 LEU A O 1
ATOM 1413 N N . ASP A 1 171 ? -14.178 11.410 -10.131 1.00 94.44 171 ASP A N 1
ATOM 1414 C CA . ASP A 1 171 ? -14.756 12.676 -10.588 1.00 94.44 171 ASP A CA 1
ATOM 1415 C C . ASP A 1 171 ? -14.829 13.744 -9.479 1.00 94.44 171 ASP A C 1
ATOM 1417 O O . ASP A 1 171 ? -15.273 14.861 -9.738 1.00 94.44 171 ASP A O 1
ATOM 1421 N N . GLY A 1 172 ? -14.382 13.412 -8.264 1.00 95.62 172 GLY A N 1
ATOM 1422 C CA . GLY A 1 172 ? -14.290 14.322 -7.124 1.00 95.62 172 GLY A CA 1
ATOM 1423 C C . GLY A 1 172 ? -12.944 15.041 -7.032 1.00 95.62 172 GLY A C 1
ATOM 1424 O O . GLY A 1 172 ? -12.237 15.235 -8.023 1.00 95.62 172 GLY A O 1
ATOM 1425 N N . ARG A 1 173 ? -12.561 15.423 -5.809 1.00 97.12 173 ARG A N 1
ATOM 1426 C CA . ARG A 1 173 ? -11.324 16.178 -5.534 1.00 97.12 173 ARG A CA 1
ATOM 1427 C C . ARG A 1 173 ? -10.060 15.323 -5.581 1.00 97.12 173 ARG A C 1
ATOM 1429 O O . ARG A 1 173 ? -8.965 15.860 -5.702 1.00 97.12 173 ARG A O 1
ATOM 1436 N N . GLY A 1 174 ? -10.201 13.998 -5.512 1.00 95.88 174 GLY A N 1
ATOM 1437 C CA . GLY A 1 174 ? -9.091 13.060 -5.692 1.00 95.88 174 GLY A CA 1
ATOM 1438 C C . GLY A 1 174 ? -8.096 13.005 -4.527 1.00 95.88 174 GLY A C 1
ATOM 1439 O O . GLY A 1 174 ? -6.979 12.541 -4.728 1.00 95.88 174 GLY A O 1
ATOM 1440 N N . TRP A 1 175 ? -8.484 13.425 -3.317 1.00 97.88 175 TRP A N 1
ATOM 1441 C CA . TRP A 1 175 ? -7.612 13.452 -2.131 1.00 97.88 175 TRP A CA 1
ATOM 1442 C C . TRP A 1 175 ? -6.908 12.113 -1.855 1.00 97.88 175 TRP A C 1
ATOM 1444 O O . TRP A 1 175 ? -5.712 12.073 -1.560 1.00 97.88 175 TRP A O 1
ATOM 1454 N N . TRP A 1 176 ? -7.624 10.997 -2.010 1.00 97.94 176 TRP A N 1
ATOM 1455 C CA . TRP A 1 176 ? -7.075 9.657 -1.790 1.00 97.94 176 TRP A CA 1
ATOM 1456 C C . TRP A 1 176 ? -5.900 9.306 -2.722 1.00 97.94 176 TRP A C 1
ATOM 1458 O O . TRP A 1 176 ? -5.024 8.543 -2.315 1.00 97.94 176 TRP A O 1
ATOM 1468 N N . LEU A 1 177 ? -5.837 9.886 -3.930 1.00 96.88 177 LEU A N 1
ATOM 1469 C CA . LEU A 1 177 ? -4.773 9.648 -4.919 1.00 96.88 177 LEU A CA 1
ATOM 1470 C C . LEU A 1 177 ? -3.411 10.187 -4.471 1.00 96.88 177 LEU A C 1
ATOM 1472 O O . LEU A 1 177 ? -2.383 9.776 -4.997 1.00 96.88 177 LEU A O 1
ATOM 1476 N N . GLU A 1 178 ? -3.396 11.110 -3.511 1.00 95.19 178 GLU A N 1
ATOM 1477 C CA . GLU A 1 178 ? -2.171 11.684 -2.953 1.00 95.19 178 GLU A CA 1
ATOM 1478 C C . GLU A 1 178 ? -1.560 10.834 -1.828 1.00 95.19 178 GLU A C 1
ATOM 1480 O O . GLU A 1 178 ? -0.590 11.253 -1.191 1.00 95.19 178 GLU A O 1
ATOM 1485 N N . SER A 1 179 ? -2.167 9.688 -1.519 1.00 96.56 179 SER A N 1
ATOM 1486 C CA . SER A 1 179 ? -1.703 8.769 -0.480 1.00 96.56 179 SER A CA 1
ATOM 1487 C C . SER A 1 179 ? -0.556 7.895 -0.972 1.00 96.56 179 SER A C 1
ATOM 1489 O O . SER A 1 179 ? -0.475 7.583 -2.156 1.00 96.56 179 SER A O 1
ATOM 1491 N N . GLU A 1 180 ? 0.278 7.420 -0.046 1.00 95.94 180 GLU A N 1
ATOM 1492 C CA . GLU A 1 180 ? 1.242 6.353 -0.346 1.00 95.94 180 GLU A CA 1
ATOM 1493 C C . GLU A 1 180 ? 0.554 5.035 -0.742 1.00 95.94 180 GLU A C 1
ATOM 1495 O O . GLU A 1 180 ? 1.031 4.352 -1.644 1.00 95.94 180 GLU A O 1
ATOM 1500 N N . GLU A 1 181 ? -0.574 4.701 -0.104 1.00 97.44 181 GLU A N 1
ATOM 1501 C CA . GLU A 1 181 ? -1.360 3.484 -0.361 1.00 97.44 181 GLU A CA 1
ATOM 1502 C C . GLU A 1 181 ? -2.769 3.854 -0.872 1.00 97.44 181 GLU A C 1
ATOM 1504 O O . GLU A 1 181 ? -3.748 3.792 -0.118 1.00 97.44 181 GLU A O 1
ATOM 1509 N N . PRO A 1 182 ? -2.900 4.333 -2.123 1.00 97.81 182 PRO A N 1
ATOM 1510 C CA . PRO A 1 182 ? -4.109 5.001 -2.593 1.00 97.81 182 PRO A CA 1
ATOM 1511 C C . PRO A 1 182 ? -5.346 4.098 -2.555 1.00 97.81 182 PRO A C 1
ATOM 1513 O O . PRO A 1 182 ? -6.394 4.514 -2.056 1.00 97.81 182 PRO A O 1
ATOM 1516 N N . TRP A 1 183 ? -5.266 2.850 -3.017 1.00 98.00 183 TRP A N 1
ATOM 1517 C CA . TRP A 1 183 ? -6.442 1.987 -3.041 1.00 98.00 183 TRP A CA 1
ATOM 1518 C C . TRP A 1 183 ? -6.903 1.572 -1.646 1.00 98.00 183 TRP A C 1
ATOM 1520 O O . TRP A 1 183 ? -8.111 1.521 -1.398 1.00 98.00 183 TRP A O 1
ATOM 1530 N N . GLN A 1 184 ? -5.977 1.284 -0.730 1.00 98.38 184 GLN A N 1
ATOM 1531 C CA . GLN A 1 184 ? -6.327 1.054 0.671 1.00 98.38 184 GLN A CA 1
ATOM 1532 C C . GLN A 1 184 ? -6.930 2.313 1.306 1.00 98.38 184 GLN A C 1
ATOM 1534 O O . GLN A 1 184 ? -7.931 2.194 2.014 1.00 98.38 184 GLN A O 1
ATOM 1539 N N . THR A 1 185 ? -6.396 3.513 1.028 1.00 98.56 185 THR A N 1
ATOM 1540 C CA . THR A 1 185 ? -6.992 4.773 1.510 1.00 98.56 185 THR A CA 1
ATOM 1541 C C . THR A 1 185 ? -8.418 4.926 0.998 1.00 98.56 185 THR A C 1
ATOM 1543 O O . THR A 1 185 ? -9.312 5.241 1.781 1.00 98.56 185 THR A O 1
ATOM 1546 N N . LEU A 1 186 ? -8.672 4.650 -0.284 1.00 98.62 186 LEU A N 1
ATOM 1547 C CA . LEU A 1 186 ? -10.020 4.714 -0.845 1.00 98.62 186 LEU A CA 1
ATOM 1548 C C . LEU A 1 186 ? -10.970 3.707 -0.178 1.00 98.62 186 LEU A C 1
ATOM 1550 O O . LEU A 1 186 ? -12.101 4.060 0.157 1.00 98.62 186 LEU A O 1
ATOM 1554 N N . ALA A 1 187 ? -10.518 2.473 0.060 1.00 98.44 187 ALA A N 1
ATOM 1555 C CA . ALA A 1 187 ? -11.303 1.470 0.780 1.00 98.44 187 ALA A CA 1
ATOM 1556 C C . ALA A 1 187 ? -11.633 1.925 2.216 1.00 98.44 187 ALA A C 1
ATOM 1558 O O . ALA A 1 187 ? -12.766 1.763 2.669 1.00 98.44 187 ALA A O 1
ATOM 1559 N N . ALA A 1 188 ? -10.677 2.554 2.907 1.00 98.62 188 ALA A N 1
ATOM 1560 C CA . ALA A 1 188 ? -10.893 3.137 4.229 1.00 98.62 188 ALA A CA 1
ATOM 1561 C C . ALA A 1 188 ? -11.872 4.322 4.198 1.00 98.62 188 ALA A C 1
ATOM 1563 O O . ALA A 1 188 ? -12.755 4.400 5.050 1.00 98.62 188 ALA A O 1
ATOM 1564 N N . CYS A 1 189 ? -11.777 5.193 3.190 1.00 98.81 189 CYS A N 1
ATOM 1565 C CA . CYS A 1 189 ? -12.721 6.288 2.968 1.00 98.81 189 CYS A CA 1
ATOM 1566 C C . CYS A 1 189 ? -14.154 5.764 2.793 1.00 98.81 189 CYS A C 1
ATOM 1568 O O . CYS A 1 189 ? -15.082 6.293 3.404 1.00 98.81 189 CYS A O 1
ATOM 1570 N N . MET A 1 190 ? -14.340 4.701 1.998 1.00 98.75 190 MET A N 1
ATOM 1571 C CA . MET A 1 190 ? -15.649 4.066 1.801 1.00 98.75 190 MET A CA 1
ATOM 1572 C C . MET A 1 190 ? -16.214 3.500 3.107 1.00 98.75 190 MET A C 1
ATOM 1574 O O . MET A 1 190 ? -17.377 3.746 3.414 1.00 98.75 190 MET A O 1
ATOM 1578 N N . GLU A 1 191 ? -15.392 2.811 3.902 1.00 98.62 191 GLU A N 1
ATOM 1579 C CA . GLU A 1 191 ? -15.810 2.274 5.203 1.00 98.62 191 GLU A CA 1
ATOM 1580 C C . GLU A 1 191 ? -16.183 3.395 6.195 1.00 98.62 191 GLU A C 1
ATOM 1582 O O . GLU A 1 191 ? -17.153 3.268 6.940 1.00 98.62 191 GLU A O 1
ATOM 1587 N N . ILE A 1 192 ? -15.449 4.517 6.190 1.00 98.75 192 ILE A N 1
ATOM 1588 C CA . ILE A 1 192 ? -15.744 5.705 7.009 1.00 98.75 192 ILE A CA 1
ATOM 1589 C C . ILE A 1 192 ? -17.064 6.355 6.582 1.00 98.75 192 ILE A C 1
ATOM 1591 O O . ILE A 1 192 ? -17.898 6.651 7.439 1.00 98.75 192 ILE A O 1
ATOM 1595 N N . ARG A 1 193 ? -17.282 6.546 5.275 1.00 98.56 193 ARG A N 1
ATOM 1596 C CA . ARG A 1 193 ? -18.535 7.082 4.719 1.00 98.56 193 ARG A CA 1
ATOM 1597 C C . ARG A 1 193 ? -19.726 6.211 5.107 1.00 98.56 193 ARG A C 1
ATOM 1599 O O . ARG A 1 193 ? -20.744 6.740 5.545 1.00 98.56 193 ARG A O 1
ATOM 1606 N N . ASP A 1 194 ? -19.587 4.892 4.998 1.00 98.56 194 ASP A N 1
ATOM 1607 C CA . ASP A 1 194 ? -20.638 3.937 5.364 1.00 98.56 194 ASP A CA 1
ATOM 1608 C C . ASP A 1 194 ? -20.917 3.952 6.878 1.00 98.56 194 ASP A C 1
ATOM 1610 O O . ASP A 1 194 ? -22.077 3.905 7.291 1.00 98.56 194 ASP A O 1
ATOM 1614 N N . ALA A 1 195 ? -19.878 4.079 7.712 1.00 98.50 195 ALA A N 1
ATOM 1615 C CA . ALA A 1 195 ? -20.025 4.207 9.161 1.00 98.50 195 ALA A CA 1
ATOM 1616 C C . ALA A 1 195 ? -20.728 5.514 9.569 1.00 98.50 195 ALA A C 1
ATOM 1618 O O . ALA A 1 195 ? -21.576 5.492 10.458 1.00 98.50 195 ALA A O 1
ATOM 1619 N N . LEU A 1 196 ? -20.417 6.639 8.915 1.00 98.12 196 LEU A N 1
ATOM 1620 C CA . LEU A 1 196 ? -21.070 7.934 9.150 1.00 98.12 196 LEU A CA 1
ATOM 1621 C C . LEU A 1 196 ? -22.536 7.950 8.697 1.00 98.12 196 LEU A C 1
ATOM 1623 O O . LEU A 1 196 ? -23.367 8.595 9.330 1.00 98.12 196 LEU A O 1
ATOM 1627 N N . ALA A 1 197 ? -22.853 7.243 7.611 1.00 97.88 197 ALA A N 1
ATOM 1628 C CA . ALA A 1 197 ? -24.212 7.119 7.084 1.00 97.88 197 ALA A CA 1
ATOM 1629 C C . ALA A 1 197 ? -25.067 6.076 7.830 1.00 97.88 197 ALA A C 1
ATOM 1631 O O . ALA A 1 197 ? -26.245 5.896 7.511 1.00 97.88 197 ALA A O 1
ATOM 1632 N N . PHE A 1 198 ? -24.488 5.359 8.796 1.00 98.00 198 PHE A N 1
ATOM 1633 C CA . PHE A 1 198 ? -25.193 4.337 9.554 1.00 98.00 198 PHE A CA 1
ATOM 1634 C C . PHE A 1 198 ? -26.297 4.973 10.426 1.00 98.00 198 PHE A C 1
ATOM 1636 O O . PHE A 1 198 ? -26.020 5.912 11.167 1.00 98.00 198 PHE A O 1
ATOM 1643 N N . PRO A 1 199 ? -27.553 4.487 10.367 1.00 96.56 199 PRO A N 1
ATOM 1644 C CA . PRO A 1 199 ? -28.702 5.190 10.950 1.00 96.56 199 PRO A CA 1
ATOM 1645 C C . PRO A 1 199 ? -28.776 5.145 12.482 1.00 96.56 199 PRO A C 1
ATOM 1647 O O . PRO A 1 199 ? -29.503 5.938 13.080 1.00 96.56 199 PRO A O 1
ATOM 1650 N N . GLU A 1 200 ? -28.079 4.209 13.130 1.00 96.00 200 GLU A N 1
ATOM 1651 C CA . GLU A 1 200 ? -28.015 4.141 14.592 1.00 96.00 200 GLU A CA 1
ATOM 1652 C C . GLU A 1 200 ? -26.686 4.705 15.123 1.00 96.00 200 GLU A C 1
ATOM 1654 O O . GLU A 1 200 ? -25.915 5.360 14.431 1.00 96.00 200 GLU A O 1
ATOM 1659 N N . LYS A 1 201 ? -26.390 4.409 16.390 1.00 96.88 201 LYS A N 1
ATOM 1660 C CA . LYS A 1 201 ? -25.092 4.667 17.007 1.00 96.88 201 LYS A CA 1
ATOM 1661 C C . LYS A 1 201 ? -23.963 4.042 16.183 1.00 96.88 201 LYS A C 1
ATOM 1663 O O . LYS A 1 201 ? -23.976 2.835 15.935 1.00 96.88 201 LYS A O 1
ATOM 1668 N N . ILE A 1 202 ? -22.972 4.848 15.804 1.00 97.69 202 ILE A N 1
ATOM 1669 C CA . ILE A 1 202 ? -21.839 4.437 14.960 1.00 97.69 202 ILE A CA 1
ATOM 1670 C C . ILE A 1 202 ? -21.050 3.260 15.555 1.00 97.69 202 ILE A C 1
ATOM 1672 O O . ILE A 1 202 ? -20.524 2.420 14.833 1.00 97.69 202 ILE A O 1
ATOM 1676 N N . GLU A 1 203 ? -21.042 3.110 16.879 1.00 98.12 203 GLU A N 1
ATOM 1677 C CA . GLU A 1 203 ? -20.443 1.985 17.602 1.00 98.12 203 GLU A CA 1
ATOM 1678 C C . GLU A 1 203 ? -21.076 0.632 17.234 1.00 98.12 203 GLU A C 1
ATOM 1680 O O . GLU A 1 203 ? -20.473 -0.427 17.450 1.00 98.12 203 GLU A O 1
ATOM 1685 N N . ASN A 1 204 ? -22.294 0.649 16.691 1.00 98.31 204 ASN A N 1
ATOM 1686 C CA . ASN A 1 204 ? -23.021 -0.531 16.242 1.00 98.31 204 ASN A CA 1
ATOM 1687 C C . ASN A 1 204 ? -22.735 -0.879 14.777 1.00 98.31 204 ASN A C 1
ATOM 1689 O O . ASN A 1 204 ? -23.052 -2.001 14.378 1.00 98.31 204 ASN A O 1
ATOM 1693 N N . PHE A 1 205 ? -22.114 0.021 14.006 1.00 98.56 205 PHE A N 1
ATOM 1694 C CA . PHE A 1 205 ? -21.710 -0.258 12.632 1.00 98.56 205 PHE A CA 1
ATOM 1695 C C . PHE A 1 205 ? -20.775 -1.471 12.603 1.00 98.56 205 PHE A C 1
ATOM 1697 O O . PHE A 1 205 ? -19.808 -1.552 13.368 1.00 98.56 205 PHE A O 1
ATOM 1704 N N . VAL A 1 206 ? -21.086 -2.443 11.745 1.00 98.56 206 VAL A N 1
ATOM 1705 C CA . VAL A 1 206 ? -20.305 -3.673 11.595 1.00 98.56 206 VAL A CA 1
ATOM 1706 C C . VAL A 1 206 ? -19.282 -3.463 10.491 1.00 98.56 206 VAL A C 1
ATOM 1708 O O . VAL A 1 206 ? -19.602 -3.572 9.312 1.00 98.56 206 VAL A O 1
ATOM 1711 N N . SER A 1 207 ? -18.043 -3.192 10.889 1.00 98.50 207 SER A N 1
ATOM 1712 C CA . SER A 1 207 ? -16.936 -2.998 9.963 1.00 98.50 207 SER A CA 1
ATOM 1713 C C . SER A 1 207 ? -16.289 -4.322 9.569 1.00 98.50 207 SER A C 1
ATOM 1715 O O . SER A 1 207 ? -16.173 -5.253 10.375 1.00 98.50 207 SER A O 1
ATOM 1717 N N . HIS A 1 208 ? -15.863 -4.398 8.314 1.00 98.31 208 HIS A N 1
ATOM 1718 C CA . HIS A 1 208 ? -15.155 -5.533 7.726 1.00 98.31 208 HIS A CA 1
ATOM 1719 C C . HIS A 1 208 ? -13.714 -5.188 7.328 1.00 98.31 208 HIS A C 1
ATOM 1721 O O . HIS A 1 208 ? -12.948 -6.090 6.972 1.00 98.31 208 HIS A O 1
ATOM 1727 N N . LEU A 1 209 ? -13.347 -3.907 7.365 1.00 98.12 209 LEU A N 1
ATOM 1728 C CA . LEU A 1 209 ? -12.020 -3.439 6.993 1.00 98.12 209 LEU A CA 1
ATOM 1729 C C . LEU A 1 209 ? -10.960 -3.928 7.990 1.00 98.12 209 LEU A C 1
ATOM 1731 O O . LEU A 1 209 ? -11.153 -3.899 9.207 1.00 98.12 209 LEU A O 1
ATOM 1735 N N . ALA A 1 210 ? -9.824 -4.388 7.470 1.00 97.12 210 ALA A N 1
ATOM 1736 C CA . ALA A 1 210 ? -8.677 -4.737 8.295 1.00 97.12 210 ALA A CA 1
ATOM 1737 C C . ALA A 1 210 ? -7.916 -3.467 8.696 1.00 97.12 210 ALA A C 1
ATOM 1739 O O . ALA A 1 210 ? -7.533 -2.680 7.839 1.00 97.12 210 ALA A O 1
ATOM 1740 N N . ILE A 1 211 ? -7.669 -3.280 9.995 1.00 96.50 211 ILE A N 1
ATOM 1741 C CA . ILE A 1 211 ? -6.856 -2.171 10.509 1.00 96.50 211 ILE A CA 1
ATOM 1742 C C . ILE A 1 211 ? -5.439 -2.683 10.766 1.00 96.50 211 ILE A C 1
ATOM 1744 O O . ILE A 1 211 ? -5.232 -3.579 11.585 1.00 96.50 211 ILE A O 1
ATOM 1748 N N . HIS A 1 212 ? -4.458 -2.107 10.074 1.00 94.31 212 HIS A N 1
ATOM 1749 C CA . HIS A 1 212 ? -3.052 -2.498 10.195 1.00 94.31 212 HIS A CA 1
ATOM 1750 C C . HIS A 1 212 ? -2.371 -1.828 11.393 1.00 94.31 212 HIS A C 1
ATOM 1752 O O . HIS A 1 212 ? -2.536 -0.629 11.623 1.00 94.31 212 HIS A O 1
ATOM 1758 N N . GLN A 1 213 ? -1.566 -2.600 12.121 1.00 93.62 213 GLN A N 1
ATOM 1759 C CA . GLN A 1 213 ? -0.603 -2.134 13.119 1.00 93.62 213 GLN A CA 1
ATOM 1760 C C . GLN A 1 213 ? 0.736 -2.791 12.787 1.00 93.62 213 GLN A C 1
ATOM 1762 O O . GLN A 1 213 ? 0.802 -4.016 12.718 1.00 93.62 213 GLN A O 1
ATOM 1767 N N . ASP A 1 214 ? 1.768 -1.987 12.545 1.00 89.94 214 ASP A N 1
ATOM 1768 C CA . ASP A 1 214 ? 3.088 -2.473 12.141 1.00 89.94 214 ASP A CA 1
ATOM 1769 C C . ASP A 1 214 ? 4.186 -1.920 13.055 1.00 89.94 214 ASP A C 1
ATOM 1771 O O . ASP A 1 214 ? 4.086 -0.808 13.580 1.00 89.94 214 ASP A O 1
ATOM 1775 N N . GLY A 1 215 ? 5.229 -2.724 13.250 1.00 89.06 215 GLY A N 1
ATOM 1776 C CA . GLY A 1 215 ? 6.403 -2.373 14.039 1.00 89.06 215 GLY A CA 1
ATOM 1777 C C . GLY A 1 215 ? 7.431 -1.630 13.191 1.00 89.06 215 GLY A C 1
ATOM 1778 O O . GLY A 1 215 ? 7.927 -2.150 12.190 1.00 89.06 215 GLY A O 1
ATOM 1779 N N . SER A 1 216 ? 7.806 -0.421 13.610 1.00 87.81 216 SER A N 1
ATOM 1780 C CA . SER A 1 216 ? 8.855 0.360 12.950 1.00 87.81 216 SER A CA 1
ATOM 1781 C C . SER A 1 216 ? 10.202 -0.363 13.044 1.00 87.81 216 SER A C 1
ATOM 1783 O O . SER A 1 216 ? 10.830 -0.383 14.102 1.00 87.81 216 SER A O 1
ATOM 1785 N N . CYS A 1 217 ? 10.657 -0.944 11.932 1.00 91.25 217 CYS A N 1
ATOM 1786 C CA . CYS A 1 217 ? 11.920 -1.677 11.847 1.00 91.25 217 CYS A CA 1
ATOM 1787 C C . CYS A 1 217 ? 12.033 -2.845 12.856 1.00 91.25 217 CYS A C 1
ATOM 1789 O O . CYS A 1 217 ? 12.992 -2.928 13.624 1.00 91.25 217 CYS A O 1
ATOM 1791 N N . ASN A 1 218 ? 11.075 -3.786 12.821 1.00 94.25 218 ASN A N 1
ATOM 1792 C CA . ASN A 1 218 ? 11.021 -4.968 13.705 1.00 94.25 218 ASN A CA 1
ATOM 1793 C C . ASN A 1 218 ? 12.376 -5.688 13.909 1.00 94.25 218 ASN A C 1
ATOM 1795 O O . ASN A 1 218 ? 12.683 -6.148 15.005 1.00 94.25 218 ASN A O 1
ATOM 1799 N N . GLY A 1 219 ? 13.225 -5.773 12.876 1.00 95.62 219 GLY A N 1
ATOM 1800 C CA . GLY A 1 219 ? 14.556 -6.382 12.997 1.00 95.62 219 GLY A CA 1
ATOM 1801 C C . GLY A 1 219 ? 15.471 -5.664 13.999 1.00 95.62 219 GLY A C 1
ATOM 1802 O O . GLY A 1 219 ? 16.079 -6.314 14.847 1.00 95.62 219 GLY A O 1
ATOM 1803 N N . LEU A 1 220 ? 15.535 -4.329 13.945 1.00 96.12 220 LEU A N 1
ATOM 1804 C CA . LEU A 1 220 ? 16.317 -3.533 14.897 1.00 96.12 220 LEU A CA 1
ATOM 1805 C C . LEU A 1 220 ? 15.663 -3.490 16.281 1.00 96.12 220 LEU A C 1
ATOM 1807 O O . LEU A 1 220 ? 16.381 -3.469 17.274 1.00 96.12 220 LEU A O 1
ATOM 1811 N N . GLN A 1 221 ? 14.330 -3.565 16.362 1.00 97.19 221 GLN A N 1
ATOM 1812 C CA . GLN A 1 221 ? 13.634 -3.752 17.642 1.00 97.19 221 GLN A CA 1
ATOM 1813 C C . GLN A 1 221 ? 14.112 -5.030 18.343 1.00 97.19 221 GLN A C 1
ATOM 1815 O O . GLN A 1 221 ? 14.462 -4.998 19.521 1.00 97.19 221 GLN A O 1
ATOM 1820 N N . HIS A 1 222 ? 14.220 -6.147 17.617 1.00 97.69 222 HIS A N 1
ATOM 1821 C CA . HIS A 1 222 ? 14.764 -7.379 18.185 1.00 97.69 222 HIS A CA 1
ATOM 1822 C C . HIS A 1 222 ? 16.237 -7.246 18.592 1.00 97.69 222 HIS A C 1
ATOM 1824 O O . HIS A 1 222 ? 16.592 -7.703 19.677 1.00 97.69 222 HIS A O 1
ATOM 1830 N N . TYR A 1 223 ? 17.089 -6.606 17.782 1.00 97.75 223 TYR A N 1
ATOM 1831 C CA . TYR A 1 223 ? 18.494 -6.391 18.155 1.00 97.75 223 TYR A CA 1
ATOM 1832 C C . TYR A 1 223 ? 18.648 -5.521 19.404 1.00 97.75 223 TYR A C 1
ATOM 1834 O O . TYR A 1 223 ? 19.384 -5.903 20.313 1.00 97.75 223 TYR A O 1
ATOM 1842 N N . ALA A 1 224 ? 17.924 -4.403 19.483 1.00 97.38 224 ALA A N 1
ATOM 1843 C CA . ALA A 1 224 ? 17.945 -3.524 20.647 1.00 97.38 224 ALA A CA 1
ATOM 1844 C C . ALA A 1 224 ? 17.457 -4.253 21.907 1.00 97.38 224 ALA A C 1
ATOM 1846 O O . ALA A 1 224 ? 18.077 -4.143 22.962 1.00 97.38 224 ALA A O 1
ATOM 1847 N N . ALA A 1 225 ? 16.401 -5.066 21.795 1.00 97.81 225 ALA A N 1
ATOM 1848 C CA . ALA A 1 225 ? 15.896 -5.866 22.908 1.00 97.81 225 ALA A CA 1
ATOM 1849 C C . ALA A 1 225 ? 16.896 -6.945 23.367 1.00 97.81 225 ALA A C 1
ATOM 1851 O O . ALA A 1 225 ? 17.116 -7.105 24.569 1.00 97.81 225 ALA A O 1
ATOM 1852 N N . LEU A 1 226 ? 17.524 -7.666 22.428 1.00 98.31 226 LEU A N 1
ATOM 1853 C CA . LEU A 1 226 ? 18.534 -8.690 22.724 1.00 98.31 226 LEU A CA 1
ATOM 1854 C C . LEU A 1 226 ? 19.780 -8.089 23.380 1.00 98.31 226 LEU A C 1
ATOM 1856 O O . LEU A 1 226 ? 20.276 -8.630 24.367 1.00 98.31 226 LEU A O 1
ATOM 1860 N N . GLY A 1 227 ? 20.270 -6.969 22.845 1.00 97.81 227 GLY A N 1
ATOM 1861 C CA . GLY A 1 227 ? 21.435 -6.258 23.368 1.00 97.81 227 GLY A CA 1
ATOM 1862 C C . GLY A 1 227 ? 21.144 -5.406 24.603 1.00 97.81 227 GLY A C 1
ATOM 1863 O O . GLY A 1 227 ? 22.083 -4.941 25.242 1.00 97.81 227 GLY A O 1
ATOM 1864 N N . ARG A 1 228 ? 19.863 -5.201 24.942 1.00 97.31 228 ARG A N 1
ATOM 1865 C CA . ARG A 1 228 ? 19.403 -4.208 25.928 1.00 97.31 228 ARG A CA 1
ATOM 1866 C C . ARG A 1 228 ? 19.978 -2.811 25.659 1.00 97.31 228 ARG A C 1
ATOM 1868 O O . ARG A 1 228 ? 20.321 -2.085 26.587 1.00 97.31 228 ARG A O 1
ATOM 1875 N N . ASP A 1 229 ? 20.085 -2.458 24.383 1.00 97.12 229 ASP A N 1
ATOM 1876 C CA . ASP A 1 229 ? 20.569 -1.155 23.940 1.00 97.12 229 ASP A CA 1
ATOM 1877 C C . ASP A 1 229 ? 19.461 -0.113 24.124 1.00 97.12 229 ASP A C 1
ATOM 1879 O O . ASP A 1 229 ? 18.475 -0.091 23.384 1.00 97.12 229 ASP A O 1
ATOM 1883 N N . GLU A 1 230 ? 19.607 0.736 25.139 1.00 96.50 230 GLU A N 1
ATOM 1884 C CA . GLU A 1 230 ? 18.640 1.788 25.451 1.00 96.50 230 GLU A CA 1
ATOM 1885 C C . GLU A 1 230 ? 18.547 2.833 24.330 1.00 96.50 230 GLU A C 1
ATOM 1887 O O . GLU A 1 230 ? 17.446 3.270 23.979 1.00 96.50 230 GLU A O 1
ATOM 1892 N N . GLN A 1 231 ? 19.685 3.220 23.744 1.00 93.56 231 GLN A N 1
ATOM 1893 C CA . GLN A 1 231 ? 19.728 4.237 22.697 1.00 93.56 231 GLN A CA 1
ATOM 1894 C C . GLN A 1 231 ? 19.078 3.708 21.420 1.00 93.56 231 GLN A C 1
ATOM 1896 O O . GLN A 1 231 ? 18.148 4.331 20.898 1.00 93.56 231 GLN A O 1
ATOM 1901 N N . GLY A 1 232 ? 19.491 2.518 20.976 1.00 93.88 232 GLY A N 1
ATOM 1902 C CA . GLY A 1 232 ? 18.860 1.830 19.854 1.00 93.88 232 GLY A CA 1
ATOM 1903 C C . GLY A 1 232 ? 17.373 1.585 20.108 1.00 93.88 232 GLY A C 1
ATOM 1904 O O . GLY A 1 232 ? 16.547 1.866 19.243 1.00 93.88 232 GLY A O 1
ATOM 1905 N N . GLY A 1 233 ? 17.010 1.157 21.322 1.00 95.44 233 GLY A N 1
ATOM 1906 C CA . GLY A 1 233 ? 15.628 0.928 21.745 1.00 95.44 233 GLY A CA 1
ATOM 1907 C C . GLY A 1 233 ? 14.744 2.175 21.665 1.00 95.44 233 GLY A C 1
ATOM 1908 O O . GLY A 1 233 ? 13.574 2.074 21.286 1.00 95.44 233 GLY A O 1
ATOM 1909 N N . ARG A 1 234 ? 15.291 3.361 21.955 1.00 94.94 234 ARG A N 1
ATOM 1910 C CA . ARG A 1 234 ? 14.592 4.641 21.775 1.00 94.94 234 ARG A CA 1
ATOM 1911 C C . ARG A 1 234 ? 14.303 4.926 20.301 1.00 94.94 234 ARG A C 1
ATOM 1913 O O . ARG A 1 234 ? 13.174 5.266 19.963 1.00 94.94 234 ARG A O 1
ATOM 1920 N N . GLU A 1 235 ? 15.287 4.743 19.424 1.00 93.44 235 GLU A N 1
ATOM 1921 C CA . GLU A 1 235 ? 15.161 5.018 17.982 1.00 93.44 235 GLU A CA 1
ATOM 1922 C C . GLU A 1 235 ? 14.145 4.127 17.267 1.00 93.44 235 GLU A C 1
ATOM 1924 O O . GLU A 1 235 ? 13.568 4.530 16.257 1.00 93.44 235 GLU A O 1
ATOM 1929 N N . VAL A 1 236 ? 13.908 2.931 17.804 1.00 95.06 236 VAL A N 1
ATOM 1930 C CA . VAL A 1 236 ? 12.991 1.933 17.234 1.00 95.06 236 VAL A CA 1
ATOM 1931 C C . VAL A 1 236 ? 11.701 1.766 18.039 1.00 95.06 236 VAL A C 1
ATOM 1933 O O . VAL A 1 236 ? 10.978 0.790 17.847 1.00 95.06 236 VAL A O 1
ATOM 1936 N N . ASN A 1 237 ? 11.376 2.730 18.906 1.00 95.94 237 ASN A N 1
ATOM 1937 C CA . ASN A 1 237 ? 10.105 2.810 19.641 1.00 95.94 237 ASN A CA 1
ATOM 1938 C C . ASN A 1 237 ? 9.844 1.679 20.655 1.00 95.94 237 ASN A C 1
ATOM 1940 O O . ASN A 1 237 ? 8.690 1.352 20.924 1.00 95.94 237 ASN A O 1
ATOM 1944 N N . LEU A 1 238 ? 10.890 1.093 21.250 1.00 96.38 238 LEU A N 1
ATOM 1945 C CA . LEU A 1 238 ? 10.738 0.201 22.412 1.00 96.38 238 LEU A CA 1
ATOM 1946 C C . LEU A 1 238 ? 10.515 0.972 23.716 1.00 96.38 238 LEU A C 1
ATOM 1948 O O . LEU A 1 238 ? 9.876 0.463 24.636 1.00 96.38 238 LEU A O 1
ATOM 1952 N N . LEU A 1 239 ? 11.051 2.190 23.805 1.00 95.25 239 LEU A N 1
ATOM 1953 C CA . LEU A 1 239 ? 10.837 3.082 24.941 1.00 95.25 239 LEU A CA 1
ATOM 1954 C C . LEU A 1 239 ? 9.666 4.026 24.671 1.00 95.25 239 LEU A C 1
ATOM 1956 O O . LEU A 1 239 ? 9.455 4.471 23.542 1.00 95.25 239 LEU A O 1
ATOM 1960 N N . SER A 1 240 ? 8.931 4.365 25.732 1.00 94.00 240 SER A N 1
ATOM 1961 C CA . SER A 1 240 ? 7.824 5.317 25.650 1.00 94.00 240 SER A CA 1
ATOM 1962 C C . SER A 1 240 ? 8.316 6.687 25.180 1.00 94.00 240 SER A C 1
ATOM 1964 O O . SER A 1 240 ? 9.295 7.225 25.698 1.00 94.00 240 SER A O 1
ATOM 1966 N N . SER A 1 241 ? 7.597 7.266 24.225 1.00 93.06 241 SER A N 1
ATOM 1967 C CA . SER A 1 241 ? 7.886 8.566 23.623 1.00 93.06 241 SER A CA 1
ATOM 1968 C C . SER A 1 241 ? 6.568 9.262 23.267 1.00 93.06 241 SER A C 1
ATOM 1970 O O . SER A 1 241 ? 5.618 8.571 22.889 1.00 93.06 241 SER A O 1
ATOM 1972 N N . PRO A 1 242 ? 6.467 10.601 23.383 1.00 92.38 242 PRO A N 1
ATOM 1973 C CA . PRO A 1 242 ? 5.257 11.332 22.993 1.00 92.38 242 PRO A CA 1
ATOM 1974 C C . PRO A 1 242 ? 4.982 11.259 21.483 1.00 92.38 242 PRO A C 1
ATOM 1976 O O . PRO A 1 242 ? 3.827 11.273 21.059 1.00 92.38 242 PRO A O 1
ATOM 1979 N N . THR A 1 243 ? 6.035 11.148 20.672 1.00 93.62 243 THR A N 1
ATOM 1980 C CA . THR A 1 243 ? 5.958 10.975 19.218 1.00 93.62 243 THR A CA 1
ATOM 1981 C C . THR A 1 243 ? 6.753 9.747 18.771 1.00 93.62 243 THR A C 1
ATOM 1983 O O . THR A 1 243 ? 7.705 9.348 19.451 1.00 93.62 243 THR A O 1
ATOM 1986 N N . PRO A 1 244 ? 6.389 9.129 17.633 1.00 93.12 244 PRO A N 1
ATOM 1987 C CA . PRO A 1 244 ? 7.166 8.039 17.059 1.00 93.12 244 PRO A CA 1
ATOM 1988 C C . PRO A 1 244 ? 8.562 8.507 16.641 1.00 93.12 244 PRO A C 1
ATOM 1990 O O . PRO A 1 244 ? 8.714 9.490 15.916 1.00 93.12 244 PRO A O 1
ATOM 1993 N N . ASN A 1 245 ? 9.575 7.765 17.068 1.00 92.19 245 ASN A N 1
ATOM 1994 C CA . ASN A 1 245 ? 10.948 7.903 16.614 1.00 92.19 245 ASN A CA 1
ATOM 1995 C C . ASN A 1 245 ? 11.122 7.216 15.257 1.00 92.19 245 ASN A C 1
ATOM 1997 O O . ASN A 1 245 ? 10.463 6.217 14.954 1.00 92.19 245 ASN A O 1
ATOM 2001 N N . ASP A 1 246 ? 12.024 7.759 14.448 1.00 90.19 246 ASP A N 1
ATOM 2002 C CA . ASP A 1 246 ? 12.311 7.270 13.106 1.00 90.19 246 ASP A CA 1
ATOM 2003 C C . ASP A 1 246 ? 13.821 7.081 12.929 1.00 90.19 246 ASP A C 1
ATOM 2005 O O . ASP A 1 246 ? 14.569 8.033 12.680 1.00 90.19 246 ASP A O 1
ATOM 2009 N N . VAL A 1 247 ? 14.258 5.826 13.058 1.00 90.69 247 VAL A N 1
ATOM 2010 C CA . VAL A 1 247 ? 15.661 5.426 12.907 1.00 90.69 247 VAL A CA 1
ATOM 2011 C C . VAL A 1 247 ? 16.235 5.817 11.543 1.00 90.69 247 VAL A C 1
ATOM 2013 O O . VAL A 1 247 ? 17.396 6.208 11.468 1.00 90.69 247 VAL A O 1
ATOM 2016 N N . TYR A 1 248 ? 15.439 5.790 10.468 1.00 89.00 248 TYR A N 1
ATOM 2017 C CA . TYR A 1 248 ? 15.924 6.133 9.128 1.00 89.00 248 TYR A CA 1
ATOM 2018 C C . TYR A 1 248 ? 16.312 7.607 9.046 1.00 89.00 248 TYR A C 1
ATOM 2020 O O . TYR A 1 248 ? 17.375 7.953 8.533 1.00 89.00 248 TYR A O 1
ATOM 2028 N N . SER A 1 249 ? 15.474 8.470 9.619 1.00 87.44 249 SER A N 1
ATOM 2029 C CA . SER A 1 249 ? 15.740 9.905 9.706 1.00 87.44 249 SER A CA 1
ATOM 2030 C C . SER A 1 249 ? 16.905 10.217 10.636 1.00 87.44 249 SER A C 1
ATOM 2032 O O . SER A 1 249 ? 17.732 11.057 10.298 1.00 87.44 249 SER A O 1
ATOM 2034 N N . SER A 1 250 ? 16.996 9.516 11.770 1.00 87.56 250 SER A N 1
ATOM 2035 C CA . SER A 1 250 ? 18.121 9.626 12.706 1.00 87.56 250 SER A CA 1
ATOM 2036 C C . SER A 1 250 ? 19.452 9.295 12.026 1.00 87.56 250 SER A C 1
ATOM 2038 O O . SER A 1 250 ? 20.409 10.054 12.132 1.00 87.56 250 SER A O 1
ATOM 2040 N N . VAL A 1 251 ? 19.509 8.200 11.262 1.00 91.12 251 VAL A N 1
ATOM 2041 C CA . VAL A 1 251 ? 20.712 7.805 10.517 1.00 91.12 251 VAL A CA 1
ATOM 2042 C C . VAL A 1 251 ? 21.043 8.803 9.409 1.00 91.12 251 VAL A C 1
ATOM 2044 O O . VAL A 1 251 ? 22.207 9.147 9.249 1.00 91.12 251 VAL A O 1
ATOM 2047 N N . ALA A 1 252 ? 20.049 9.315 8.680 1.00 91.56 252 ALA A N 1
ATOM 2048 C CA . ALA A 1 252 ? 20.280 10.264 7.590 1.00 91.56 252 ALA A CA 1
ATOM 2049 C C . ALA A 1 252 ? 20.932 11.588 8.038 1.00 91.56 252 ALA A C 1
ATOM 2051 O O . ALA A 1 252 ? 21.576 12.247 7.226 1.00 91.56 252 ALA A O 1
ATOM 2052 N N . VAL A 1 253 ? 20.770 11.979 9.308 1.00 92.38 253 VAL A N 1
ATOM 2053 C CA . VAL A 1 253 ? 21.369 13.202 9.878 1.00 92.38 253 VAL A CA 1
ATOM 2054 C C . VAL A 1 253 ? 22.645 12.946 10.686 1.00 92.38 253 VAL A C 1
ATOM 2056 O O . VAL A 1 253 ? 23.265 13.900 11.156 1.00 92.38 253 VAL A O 1
ATOM 2059 N N . ARG A 1 254 ? 23.040 11.680 10.876 1.00 85.56 254 ARG A N 1
ATOM 2060 C CA . ARG A 1 254 ? 24.281 11.311 11.568 1.00 85.56 254 ARG A CA 1
ATOM 2061 C C . ARG A 1 254 ? 25.463 11.497 10.624 1.00 85.56 254 ARG A C 1
ATOM 2063 O O . ARG A 1 254 ? 25.616 10.739 9.670 1.00 85.56 254 ARG A O 1
ATOM 2070 N N . TYR A 1 255 ? 26.273 12.504 10.923 1.00 55.16 255 TYR A N 1
ATOM 2071 C CA . TYR A 1 255 ? 27.589 12.731 10.333 1.00 55.16 255 TYR A CA 1
ATOM 2072 C C . TYR A 1 255 ? 28.678 12.231 11.276 1.00 55.16 255 TYR A C 1
ATOM 2074 O O . TYR A 1 255 ? 28.537 12.469 12.499 1.00 55.16 255 TYR A O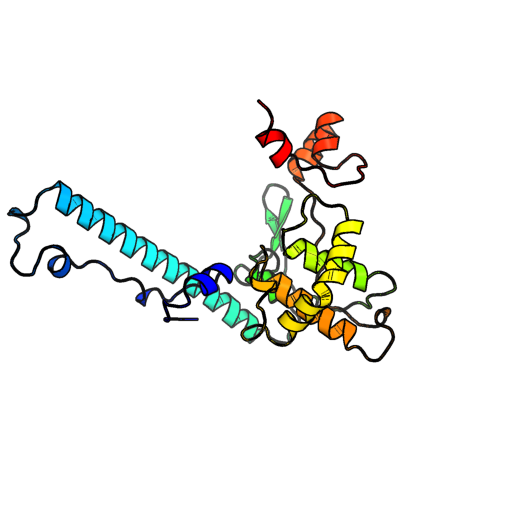 1
#

pLDDT: mean 93.99, std 5.64, range [55.16, 98.81]

Organism: Oesophagostomum dentatum (NCBI:txid61180)

Foldseek 3Di:
DDCDVVCVVLCVLVLNFHQLVNQDADDPCNQPNVPDDPVNDDPVSVVVSVVSNVVSVVVSVVSVVSNVLVVVLVVVLVVCPPHDDDFDWDADPVGDIDGPDDRADCVDALVSVLSDWAPFFDQCAPCNLLLLLLLLLVQQVPQQWPASVVSSVVSVVCLVVLLQCQVPVPNGPPPLSNGPSSSLSSSSSVQSNVLVPDPDPSSRDTDGHDRDDDFQPVVLCVVCVVVVPPVSCQQRVVDDDRTHHHVVVVVVPDD

Sequence (255 aa):
MSSDVSKAKLLDTLSVPLRSDTVEIPEFKEFFGEAVQLSDIDKIEYANYSRRKAEAVKRRNELNSLWYWMKYRIVLARHFRGQILFFPHNMDFRGRVYPISPYLNHMGDDVNRCILKFAKGRRLGFRGFHWLKLHCINLTGKMKRNSIADRLEEADRVLDEMVDSANHPLDGRGWWLESEEPWQTLAACMEIRDALAFPEKIENFVSHLAIHQDGSCNGLQHYAALGRDEQGGREVNLLSSPTPNDVYSSVAVRY

Radius of gyration: 24.15 Å; chains: 1; bounding box: 58×40×74 Å

Secondary structure (DSSP, 8-state):
-B--GGGHHHHHHTT-PBPGGGSPPPPHHHHH-TT--GGGS-HHHHHHHHHHHHHHHHHHHHHHHHHHHHHHHHHHHHHTTT------EEE-TTS-EEES-SSSSTTS-HHHHHH---SS-EE-HHHHHHHHHHHHHHHH-TTTTS-HHHHHHHHHHTHHHHHHHHH-TTTS--GGGGSSSHHHHHHHHHHHHHHHT-SS-GGG-EE-PPPP---TTHHHHHHHHHHT-HHHHHHTT-S--SS---HHHHHHT--

InterPro domains:
  IPR002092 DNA-directed RNA polymerase, phage-type [PTHR10102] (23-253)
  IPR043502 DNA/RNA polymerase superfamily [SSF56672] (40-252)
  IPR046950 DNA-directed RNA polymerase, C-terminal domain, phage-type [PF00940] (123-252)